Protein AF-A0AAD3HPC4-F1 (afdb_monomer_lite)

Radius of gyration: 32.4 Å; chains: 1; bounding box: 98×71×91 Å

Foldseek 3Di:
DDDDDDDDDDDDDDPPDPPVVVVVVVVVVVVVVVVPPDDDPDDPPPVVVVVVVVVVVVVVVVPPPDDPVNVVVVCCVVVPDPVLVVLVVVVVVLPPPPPPPPPDDDDDDDDDDDPDDDDDDDDDDDDDDDDDDDDPPPPPPPVPPPPPLPDALQRLLVVLQVCLVVLCCVVPVSCVSVNLSCSLVSCQVRVLVDALQSLLSNLLSLLSNALVSQHRPSSLVSSLVSNLVRLLVDALVSLVSNVVSCVRNVRDDDPVSVVSSVVSNVVNVPPPPPPPDPPPPPDPPPDDDD

Secondary structure (DSSP, 8-state):
----------------SSHHHHHHHHHHHHHHHHTSSS-----TTSHHHHHHHHHHHHHHHHHS---HHHHHHT-GGGT--THHHHHHHHHHHHHTTSS-----------------------------------------------------HHHHHHHHHHHHHTTHHHH-TTTHHHHHHHHHHHHHHHGGG--HHHHHHHHHHHHHT-GGGPPPHHHHHHHHHHHHHHGGG--HHHHHHHHHHHTTTT----HHHHHHHHHHHHHHHHS--TTS----------PPP-

Structure (mmCIF, N/CA/C/O backbone):
data_AF-A0AAD3HPC4-F1
#
_entry.id   AF-A0AAD3HPC4-F1
#
loop_
_atom_site.group_PDB
_atom_site.id
_atom_site.type_symbol
_atom_site.label_atom_id
_atom_site.label_alt_id
_atom_site.label_comp_id
_atom_site.label_asym_id
_atom_site.label_entity_id
_atom_site.label_seq_id
_atom_site.pdbx_PDB_ins_code
_atom_site.Cartn_x
_atom_site.Cartn_y
_atom_site.Cartn_z
_atom_site.occupancy
_atom_site.B_iso_or_equiv
_atom_site.auth_seq_id
_atom_site.auth_comp_id
_atom_site.auth_asym_id
_atom_site.auth_atom_id
_atom_site.pdbx_PDB_model_num
ATOM 1 N N . GLN A 1 1 ? -8.257 49.870 5.303 1.00 60.69 1 GLN A N 1
ATOM 2 C CA . GLN A 1 1 ? -6.956 50.542 5.111 1.00 60.69 1 GLN A CA 1
ATOM 3 C C . GLN A 1 1 ? -5.915 49.857 5.993 1.00 60.69 1 GLN A C 1
ATOM 5 O O . GLN A 1 1 ? -5.701 50.257 7.128 1.00 60.69 1 GLN A O 1
ATOM 10 N N . ARG A 1 2 ? -5.368 48.738 5.513 1.00 45.25 2 ARG A N 1
ATOM 11 C CA . ARG A 1 2 ? -4.142 48.100 6.011 1.00 45.25 2 ARG A CA 1
ATOM 12 C C . ARG A 1 2 ? -3.682 47.144 4.917 1.00 45.25 2 ARG A C 1
ATOM 14 O O . ARG A 1 2 ? -4.209 46.045 4.775 1.00 45.25 2 ARG A O 1
ATOM 21 N N . ASP A 1 3 ? -2.768 47.665 4.111 1.00 56.25 3 ASP A N 1
ATOM 22 C CA . ASP A 1 3 ? -1.980 46.959 3.115 1.00 56.25 3 ASP A CA 1
ATOM 23 C C . ASP A 1 3 ? -1.273 45.750 3.725 1.00 56.25 3 ASP A C 1
ATOM 25 O O . ASP A 1 3 ? -0.537 45.870 4.709 1.00 56.25 3 ASP A O 1
ATOM 29 N N . ARG A 1 4 ? -1.426 44.587 3.092 1.00 51.69 4 ARG A N 1
ATOM 30 C CA . ARG A 1 4 ? -0.411 43.536 3.153 1.00 51.69 4 ARG A CA 1
ATOM 31 C C . ARG A 1 4 ? -0.073 43.091 1.743 1.00 51.69 4 ARG A C 1
ATOM 33 O O . ARG A 1 4 ? -0.787 42.329 1.101 1.00 51.69 4 ARG A O 1
ATOM 40 N N . ALA A 1 5 ? 1.052 43.639 1.309 1.00 56.50 5 ALA A N 1
ATOM 41 C CA . ALA A 1 5 ? 1.782 43.323 0.109 1.00 56.50 5 ALA A CA 1
ATOM 42 C C . ALA A 1 5 ? 2.120 41.826 0.013 1.00 56.50 5 ALA A C 1
ATOM 44 O O . ALA A 1 5 ? 2.731 41.238 0.904 1.00 56.50 5 ALA A O 1
ATOM 45 N N . ASN A 1 6 ? 1.718 41.241 -1.109 1.00 53.06 6 ASN A N 1
ATOM 46 C CA . ASN A 1 6 ? 2.625 40.760 -2.149 1.00 53.06 6 ASN A CA 1
ATOM 47 C C . ASN A 1 6 ? 4.011 40.264 -1.670 1.00 53.06 6 ASN A C 1
ATOM 49 O O . ASN A 1 6 ? 4.941 41.049 -1.479 1.00 53.06 6 ASN A O 1
ATOM 53 N N . ARG A 1 7 ? 4.169 38.940 -1.569 1.00 47.06 7 ARG A N 1
ATOM 54 C CA . ARG A 1 7 ? 5.460 38.254 -1.729 1.00 47.06 7 ARG A CA 1
ATOM 55 C C . ARG A 1 7 ? 5.270 37.071 -2.668 1.00 47.06 7 ARG A C 1
ATOM 57 O O . ARG A 1 7 ? 4.943 35.970 -2.239 1.00 47.06 7 ARG A O 1
ATOM 64 N N . GLY A 1 8 ? 5.479 37.333 -3.954 1.00 43.62 8 GLY A N 1
ATOM 65 C CA . GLY A 1 8 ? 5.814 36.301 -4.923 1.00 43.62 8 GLY A CA 1
ATOM 66 C C . GLY A 1 8 ? 7.212 35.758 -4.628 1.00 43.62 8 GLY A C 1
ATOM 67 O O . GLY A 1 8 ? 8.171 36.522 -4.529 1.00 43.62 8 GLY A O 1
ATOM 68 N N . ALA A 1 9 ? 7.317 34.442 -4.476 1.00 41.00 9 ALA A N 1
ATOM 69 C CA . ALA A 1 9 ? 8.578 33.718 -4.494 1.00 41.00 9 ALA A CA 1
ATOM 70 C C . ALA A 1 9 ? 8.580 32.841 -5.750 1.00 41.00 9 ALA A C 1
ATOM 72 O O . ALA A 1 9 ? 7.834 31.869 -5.843 1.00 41.00 9 ALA A O 1
ATOM 73 N N . ALA A 1 10 ? 9.384 33.234 -6.735 1.00 42.25 10 ALA A N 1
ATOM 74 C CA . ALA A 1 10 ? 9.663 32.437 -7.920 1.00 42.25 10 ALA A CA 1
ATOM 75 C C . ALA A 1 10 ? 10.673 31.326 -7.571 1.00 42.25 10 ALA A C 1
ATOM 77 O O . ALA A 1 10 ? 11.711 31.632 -6.976 1.00 42.25 10 ALA A O 1
ATOM 78 N N . PRO A 1 11 ? 10.438 30.057 -7.946 1.00 50.34 11 PRO A N 1
ATOM 79 C CA . PRO A 1 11 ? 11.480 29.043 -7.916 1.00 50.34 11 PRO A CA 1
ATOM 80 C C . PRO A 1 11 ? 12.420 29.244 -9.112 1.00 50.34 11 PRO A C 1
ATOM 82 O O . PRO A 1 11 ? 12.037 29.103 -10.273 1.00 50.34 11 PRO A O 1
ATOM 85 N N . GLY A 1 12 ? 13.660 29.619 -8.801 1.00 41.56 12 GLY A N 1
ATOM 86 C CA . GLY A 1 12 ? 14.740 29.793 -9.761 1.00 41.56 12 GLY A CA 1
ATOM 87 C C . GLY A 1 12 ? 15.118 28.489 -10.461 1.00 41.56 12 GLY A C 1
ATOM 88 O O . GLY A 1 12 ? 15.313 27.448 -9.834 1.00 41.56 12 GLY A O 1
ATOM 89 N N . LEU A 1 13 ? 15.261 28.600 -11.779 1.00 48.66 13 LEU A N 1
ATOM 90 C CA . LEU A 1 13 ? 15.853 27.622 -12.678 1.00 48.66 13 LEU A CA 1
ATOM 91 C C . LEU A 1 13 ? 17.253 27.196 -12.205 1.00 48.66 13 LEU A C 1
ATOM 93 O O . LEU A 1 13 ? 18.184 27.998 -12.171 1.00 48.66 13 LEU A O 1
ATOM 97 N N . ARG A 1 14 ? 17.426 25.901 -11.928 1.00 45.84 14 ARG A N 1
ATOM 98 C CA . ARG A 1 14 ? 18.725 25.210 -11.976 1.00 45.84 14 ARG A CA 1
ATOM 99 C C . ARG A 1 14 ? 18.584 23.921 -12.784 1.00 45.84 14 ARG A C 1
ATOM 101 O O . ARG A 1 14 ? 18.700 22.821 -12.264 1.00 45.84 14 ARG A O 1
ATOM 108 N N . ALA A 1 15 ? 18.323 24.083 -14.076 1.00 46.50 15 ALA A N 1
ATOM 109 C CA . ALA A 1 15 ? 18.436 23.040 -15.089 1.00 46.50 15 ALA A CA 1
ATOM 110 C C . ALA A 1 15 ? 19.338 23.592 -16.199 1.00 46.50 15 ALA A C 1
ATOM 112 O O . ALA A 1 15 ? 18.862 24.213 -17.141 1.00 46.50 15 ALA A O 1
ATOM 113 N N . GLY A 1 16 ? 20.658 23.489 -16.026 1.00 42.59 16 GLY A N 1
ATOM 114 C CA . GLY A 1 16 ? 21.588 24.101 -16.984 1.00 42.59 16 GLY A CA 1
ATOM 115 C C . GLY A 1 16 ? 23.069 23.762 -16.834 1.00 42.59 16 GLY A C 1
ATOM 116 O O . GLY A 1 16 ? 23.880 24.408 -17.478 1.00 42.59 16 GLY A O 1
ATOM 117 N N . ALA A 1 17 ? 23.445 22.777 -16.010 1.00 39.59 17 ALA A N 1
ATOM 118 C CA . ALA A 1 17 ? 24.852 22.377 -15.861 1.00 39.59 17 ALA A CA 1
ATOM 119 C C . ALA A 1 17 ? 25.139 20.922 -16.279 1.00 39.59 17 ALA A C 1
ATOM 121 O O . ALA A 1 17 ? 26.282 20.591 -16.562 1.00 39.59 17 ALA A O 1
ATOM 122 N N . ALA A 1 18 ? 24.121 20.059 -16.383 1.00 40.59 18 ALA A N 1
ATOM 123 C CA . ALA A 1 18 ? 24.319 18.648 -16.740 1.00 40.59 18 ALA A CA 1
ATOM 124 C C . ALA A 1 18 ? 24.325 18.378 -18.260 1.00 40.59 18 ALA A C 1
ATOM 126 O O . ALA A 1 18 ? 24.899 17.390 -18.701 1.00 40.59 18 ALA A O 1
ATOM 127 N N . ALA A 1 19 ? 23.735 19.260 -19.077 1.00 41.41 19 ALA A N 1
ATOM 128 C CA . ALA A 1 19 ? 23.617 19.048 -20.525 1.00 41.41 19 ALA A CA 1
ATOM 129 C C . ALA A 1 19 ? 24.890 19.413 -21.317 1.00 41.41 19 ALA A C 1
ATOM 131 O O . ALA A 1 19 ? 25.101 18.896 -22.409 1.00 41.41 19 ALA A O 1
ATOM 132 N N . VAL A 1 20 ? 25.766 20.263 -20.769 1.00 44.22 20 VAL A N 1
ATOM 133 C CA . VAL A 1 20 ? 26.992 20.708 -21.464 1.00 44.22 20 VAL A CA 1
ATOM 134 C C . VAL A 1 20 ? 28.138 19.695 -21.297 1.00 44.22 20 VAL A C 1
ATOM 136 O O . VAL A 1 20 ? 28.994 19.588 -22.168 1.00 44.22 20 VAL A O 1
ATOM 139 N N . ALA A 1 21 ? 28.120 18.873 -20.240 1.00 44.03 21 ALA A N 1
ATOM 140 C CA . ALA A 1 21 ? 29.138 17.842 -20.014 1.00 44.03 21 ALA A CA 1
ATOM 141 C C . ALA A 1 21 ? 28.997 16.622 -20.949 1.00 44.03 21 ALA A C 1
ATOM 143 O O . ALA A 1 21 ? 29.995 15.993 -21.286 1.00 44.03 21 ALA A O 1
ATOM 144 N N . LEU A 1 22 ? 27.783 16.309 -21.418 1.00 43.88 22 LEU A N 1
ATOM 145 C CA . LEU A 1 22 ? 27.529 15.163 -22.305 1.00 43.88 22 LEU A CA 1
ATOM 146 C C . LEU A 1 22 ? 27.854 15.447 -23.783 1.00 43.88 22 LEU A C 1
ATOM 148 O O . LEU A 1 22 ? 28.219 14.528 -24.510 1.00 43.88 22 LEU A O 1
ATOM 152 N N . ALA A 1 23 ? 27.805 16.709 -24.221 1.00 46.06 23 ALA A N 1
ATOM 153 C CA . ALA A 1 23 ? 28.163 17.083 -25.593 1.00 46.06 23 ALA A CA 1
ATOM 154 C C . ALA A 1 23 ? 29.689 17.107 -25.834 1.00 46.06 23 ALA A C 1
ATOM 156 O O . ALA A 1 23 ? 30.140 16.822 -26.941 1.00 46.06 23 ALA A O 1
ATOM 157 N N . ALA A 1 24 ? 30.496 17.382 -24.802 1.00 46.53 24 ALA A N 1
ATOM 158 C CA . ALA A 1 24 ? 31.957 17.417 -24.920 1.00 46.53 24 ALA A CA 1
ATOM 159 C C . ALA A 1 24 ? 32.590 16.016 -25.051 1.00 46.53 24 ALA A C 1
ATOM 161 O O . ALA A 1 24 ? 33.613 15.863 -25.715 1.00 46.53 24 ALA A O 1
ATOM 162 N N . VAL A 1 25 ? 31.964 14.981 -24.478 1.00 50.44 25 VAL A N 1
ATOM 163 C CA . VAL A 1 25 ? 32.461 13.593 -24.558 1.00 50.44 25 VAL A CA 1
ATOM 164 C C . VAL A 1 25 ? 32.184 12.970 -25.934 1.00 50.44 25 VAL A C 1
ATOM 166 O O . VAL A 1 25 ? 32.990 12.185 -26.422 1.00 50.44 25 VAL A O 1
ATOM 169 N N . ALA A 1 26 ? 31.102 13.371 -26.609 1.00 46.28 26 ALA A N 1
ATOM 170 C CA . ALA A 1 26 ? 30.775 12.869 -27.945 1.00 46.28 26 ALA A CA 1
ATOM 171 C C . ALA A 1 26 ? 31.692 13.433 -29.051 1.00 46.28 26 ALA A C 1
ATOM 173 O O . ALA A 1 26 ? 31.951 12.740 -30.029 1.00 46.28 26 ALA A O 1
ATOM 174 N N . SER A 1 27 ? 32.226 14.652 -28.892 1.00 47.66 27 SER A N 1
ATOM 175 C CA . SER A 1 27 ? 33.123 15.254 -29.894 1.00 47.66 27 SER A CA 1
ATOM 176 C C . SER A 1 27 ? 34.544 14.683 -29.837 1.00 47.66 27 SER A C 1
ATOM 178 O O . SER A 1 27 ? 35.168 14.510 -30.876 1.00 47.66 27 SER A O 1
ATOM 180 N N . ALA A 1 28 ? 35.042 14.324 -28.647 1.00 48.06 28 ALA A N 1
ATOM 181 C CA . ALA A 1 28 ? 36.383 13.752 -28.489 1.00 48.06 28 ALA A CA 1
ATOM 182 C C . ALA A 1 28 ? 36.493 12.300 -29.002 1.00 48.06 28 ALA A C 1
ATOM 184 O O . ALA A 1 28 ? 37.583 11.845 -29.341 1.00 48.06 28 ALA A O 1
ATOM 185 N N . ALA A 1 29 ? 35.372 11.576 -29.087 1.00 47.81 29 ALA A N 1
ATOM 186 C CA . ALA A 1 29 ? 35.344 10.203 -29.590 1.00 47.81 29 ALA A CA 1
ATOM 187 C C . ALA A 1 29 ? 35.386 10.115 -31.127 1.00 47.81 29 ALA A C 1
ATOM 189 O O . ALA A 1 29 ? 35.798 9.090 -31.662 1.00 47.81 29 ALA A O 1
ATOM 190 N N . VAL A 1 30 ? 34.989 11.174 -31.844 1.00 50.66 30 VAL A N 1
ATOM 191 C CA . VAL A 1 30 ? 34.969 11.177 -33.318 1.00 50.66 30 VAL A CA 1
ATOM 192 C C . VAL A 1 30 ? 36.352 11.495 -33.896 1.00 50.66 30 VAL A C 1
ATOM 194 O O . VAL A 1 30 ? 36.768 10.830 -34.841 1.00 50.66 30 VAL A O 1
ATOM 197 N N . ASP A 1 31 ? 37.116 12.398 -33.274 1.00 48.59 31 ASP A N 1
ATOM 198 C CA . ASP A 1 31 ? 38.472 12.739 -33.740 1.00 48.59 31 ASP A CA 1
ATOM 199 C C . ASP A 1 31 ? 39.483 11.595 -33.536 1.00 48.59 31 ASP A C 1
ATOM 201 O O . ASP A 1 31 ? 40.429 11.450 -34.311 1.00 48.59 31 ASP A O 1
ATOM 205 N N . ALA A 1 32 ? 39.258 10.727 -32.542 1.00 49.78 32 ALA A N 1
ATOM 206 C CA . ALA A 1 32 ? 40.099 9.554 -32.300 1.00 49.78 32 ALA A CA 1
ATOM 207 C C . ALA A 1 32 ? 39.898 8.436 -33.343 1.00 49.78 32 ALA A C 1
ATOM 209 O O . ALA A 1 32 ? 40.812 7.649 -33.579 1.00 49.78 32 ALA A O 1
ATOM 210 N N . VAL A 1 33 ? 38.731 8.370 -33.995 1.00 47.97 33 VAL A N 1
ATOM 211 C CA . VAL A 1 33 ? 38.412 7.318 -34.981 1.00 47.97 33 VAL A CA 1
ATOM 212 C C . VAL A 1 33 ? 38.921 7.675 -36.381 1.00 47.97 33 VAL A C 1
ATOM 214 O O . VAL A 1 33 ? 39.259 6.787 -37.159 1.00 47.97 33 VAL A O 1
ATOM 217 N N . THR A 1 34 ? 39.070 8.960 -36.704 1.00 53.59 34 THR A N 1
ATOM 218 C CA . THR A 1 34 ? 39.608 9.398 -38.005 1.00 53.59 34 THR A CA 1
ATOM 219 C C . THR A 1 34 ? 41.136 9.384 -38.104 1.00 53.59 34 THR A C 1
ATOM 221 O O . THR A 1 34 ? 41.659 9.463 -39.210 1.00 53.59 34 THR A O 1
ATOM 224 N N . ALA A 1 35 ? 41.862 9.236 -36.991 1.00 48.12 35 ALA A N 1
ATOM 225 C CA . ALA A 1 35 ? 43.329 9.185 -36.987 1.00 48.12 35 ALA A CA 1
ATOM 226 C C . ALA A 1 35 ? 43.919 7.775 -37.213 1.00 48.12 35 ALA A C 1
ATOM 228 O O . ALA A 1 35 ? 45.131 7.643 -37.334 1.00 48.12 35 ALA A O 1
ATOM 229 N N . ALA A 1 36 ? 43.091 6.725 -37.278 1.00 45.91 36 ALA A N 1
ATOM 230 C CA . ALA A 1 36 ? 43.548 5.329 -37.297 1.00 45.91 36 ALA A CA 1
ATOM 231 C C . ALA A 1 36 ? 43.488 4.637 -38.679 1.00 45.91 36 ALA A C 1
ATOM 233 O O . ALA A 1 36 ? 43.627 3.421 -38.753 1.00 45.91 36 ALA A O 1
ATOM 234 N N . VAL A 1 37 ? 43.256 5.375 -39.774 1.00 50.81 37 VAL A N 1
ATOM 235 C CA . VAL A 1 37 ? 43.034 4.790 -41.121 1.00 50.81 37 VAL A CA 1
ATOM 236 C C . VAL A 1 37 ? 44.254 4.889 -42.048 1.00 50.81 37 VAL A C 1
ATOM 238 O O . VAL A 1 37 ? 44.198 4.421 -43.180 1.00 50.81 37 VAL A O 1
ATOM 241 N N . ASP A 1 38 ? 45.381 5.428 -41.589 1.00 51.22 38 ASP A N 1
ATOM 242 C CA . ASP A 1 38 ? 46.553 5.609 -42.449 1.00 51.22 38 ASP A CA 1
ATOM 243 C C . ASP A 1 38 ? 47.814 5.088 -41.763 1.00 51.22 38 ASP A C 1
ATOM 245 O O . ASP A 1 38 ? 48.538 5.852 -41.145 1.00 51.22 38 ASP A O 1
ATOM 249 N N . GLU A 1 39 ? 48.020 3.768 -41.797 1.00 56.22 39 GLU A N 1
ATOM 250 C CA . GLU A 1 39 ? 49.345 3.133 -41.866 1.00 56.22 39 GLU A CA 1
ATOM 251 C C . GLU A 1 39 ? 49.222 1.600 -41.890 1.00 56.22 39 GLU A C 1
ATOM 253 O O . GLU A 1 39 ? 48.513 1.004 -41.081 1.00 56.22 39 GLU A O 1
ATOM 258 N N . GLY A 1 40 ? 49.967 0.945 -42.789 1.00 48.75 40 GLY A N 1
ATOM 259 C CA . GLY A 1 40 ? 50.356 -0.455 -42.580 1.00 48.75 40 GLY A CA 1
ATOM 260 C C . GLY A 1 40 ? 50.198 -1.395 -43.769 1.00 48.75 40 GLY A C 1
ATOM 261 O O . GLY A 1 40 ? 49.419 -2.341 -43.722 1.00 48.75 40 GLY A O 1
ATOM 262 N N . CYS A 1 41 ? 51.010 -1.200 -44.809 1.00 54.06 41 CYS A N 1
ATOM 263 C CA . CYS A 1 41 ? 51.392 -2.285 -45.711 1.00 54.06 41 CYS A CA 1
ATOM 264 C C . CYS A 1 41 ? 52.406 -3.172 -44.956 1.00 54.06 41 CYS A C 1
ATOM 266 O O . CYS A 1 41 ? 53.604 -2.896 -44.994 1.00 54.06 41 CYS A O 1
ATOM 268 N N . SER A 1 42 ? 51.920 -4.163 -44.197 1.00 54.53 42 SER A N 1
ATOM 269 C CA . SER A 1 42 ? 52.750 -5.072 -43.391 1.00 54.53 42 SER A CA 1
ATOM 270 C C . SER A 1 42 ? 52.763 -6.489 -43.958 1.00 54.53 42 SER A C 1
ATOM 272 O O . SER A 1 42 ? 51.741 -7.051 -44.339 1.00 54.53 42 SER A O 1
ATOM 274 N N . SER A 1 43 ? 53.974 -7.030 -43.981 1.00 55.97 43 SER A N 1
ATOM 275 C CA . SER A 1 43 ? 54.408 -8.370 -44.364 1.00 55.97 43 SER A CA 1
ATOM 276 C C . SER A 1 43 ? 53.645 -9.515 -43.682 1.00 55.97 43 SER A C 1
ATOM 278 O O . SER A 1 43 ? 53.407 -9.484 -42.478 1.00 55.97 43 SER A O 1
ATOM 280 N N . GLU A 1 44 ? 53.347 -10.564 -44.456 1.00 54.12 44 GLU A N 1
ATOM 281 C CA . GLU A 1 44 ? 52.514 -11.731 -44.100 1.00 54.12 44 GLU A CA 1
ATOM 282 C C . GLU A 1 44 ? 53.044 -12.628 -42.957 1.00 54.12 44 GLU A C 1
ATOM 284 O O . GLU A 1 44 ? 52.320 -13.517 -42.513 1.00 54.12 44 GLU A O 1
ATOM 289 N N . GLU A 1 45 ? 54.253 -12.412 -42.425 1.00 54.34 45 GLU A N 1
ATOM 290 C CA . GLU A 1 45 ? 54.795 -13.239 -41.327 1.00 54.34 45 GLU A CA 1
ATOM 291 C C . GLU A 1 45 ? 54.444 -12.734 -39.909 1.00 54.34 45 GLU A C 1
ATOM 293 O O . GLU A 1 45 ? 54.635 -13.470 -38.943 1.00 54.34 45 GLU A O 1
ATOM 298 N N . ASP A 1 46 ? 53.847 -11.542 -39.771 1.00 55.28 46 ASP A N 1
ATOM 299 C CA . ASP A 1 46 ? 53.454 -10.941 -38.474 1.00 55.28 46 ASP A CA 1
ATOM 300 C C . ASP A 1 46 ? 51.987 -11.210 -38.066 1.00 55.28 46 ASP A C 1
ATOM 302 O O . ASP A 1 46 ? 51.519 -10.763 -37.018 1.00 55.28 46 ASP A O 1
ATOM 306 N N . VAL A 1 47 ? 51.222 -11.939 -38.887 1.00 57.06 47 VAL A N 1
ATOM 307 C CA . VAL A 1 47 ? 49.774 -12.143 -38.671 1.00 57.06 47 VAL A CA 1
ATOM 308 C C . VAL A 1 47 ? 49.494 -13.119 -37.523 1.00 57.06 47 VAL A C 1
ATOM 310 O O . VAL A 1 47 ? 48.520 -12.957 -36.794 1.00 57.06 47 VAL A O 1
ATOM 313 N N . LYS A 1 48 ? 50.380 -14.094 -37.292 1.00 58.78 48 LYS A N 1
ATOM 314 C CA . LYS A 1 48 ? 50.126 -15.168 -36.322 1.00 58.78 48 LYS A CA 1
ATOM 315 C C . LYS A 1 48 ? 50.251 -14.727 -34.856 1.00 58.78 48 LYS A C 1
ATOM 317 O O . LYS A 1 48 ? 49.600 -15.310 -34.000 1.00 58.78 48 LYS A O 1
ATOM 322 N N . GLY A 1 49 ? 51.049 -13.696 -34.566 1.00 61.84 49 GLY A N 1
ATOM 323 C CA . GLY A 1 49 ? 51.173 -13.151 -33.207 1.00 61.84 49 GLY A CA 1
ATOM 324 C C . GLY A 1 49 ? 49.985 -12.278 -32.791 1.00 61.84 49 GLY A C 1
ATOM 325 O O . GLY A 1 49 ? 49.623 -12.249 -31.620 1.00 61.84 49 GLY A O 1
ATOM 326 N N . LYS A 1 50 ? 49.337 -11.605 -33.753 1.00 64.25 50 LYS A N 1
ATOM 327 C CA . LYS A 1 50 ? 48.187 -10.735 -33.471 1.00 64.25 50 LYS A CA 1
ATOM 328 C C . LYS A 1 50 ? 46.915 -11.511 -33.143 1.00 64.25 50 LYS A C 1
ATOM 330 O O . LYS A 1 50 ? 46.141 -11.051 -32.313 1.00 64.25 50 LYS A O 1
ATOM 335 N N . GLU A 1 51 ? 46.717 -12.688 -33.738 1.00 73.38 51 GLU A N 1
ATOM 336 C CA . GLU A 1 51 ? 45.554 -13.530 -33.421 1.00 73.38 51 GLU A CA 1
ATOM 337 C C . GLU A 1 51 ? 45.600 -14.043 -31.970 1.00 73.38 51 GLU A C 1
ATOM 339 O O . GLU A 1 51 ? 44.576 -14.032 -31.292 1.00 73.38 51 GLU A O 1
ATOM 344 N N . GLU A 1 52 ? 46.782 -14.401 -31.448 1.00 76.75 52 GLU A N 1
ATOM 345 C CA . GLU A 1 52 ? 46.925 -14.850 -30.053 1.00 76.75 52 GLU A CA 1
ATOM 346 C C . GLU A 1 52 ? 46.713 -13.701 -29.044 1.00 76.75 52 GLU A C 1
ATOM 348 O O . GLU A 1 52 ? 46.025 -13.891 -28.039 1.00 76.75 52 GLU A O 1
ATOM 353 N N . GLU A 1 53 ? 47.204 -12.485 -29.325 1.00 78.75 53 GLU A N 1
ATOM 354 C CA . GLU A 1 53 ? 46.946 -11.312 -28.468 1.00 78.75 53 GLU A CA 1
ATOM 355 C C . GLU A 1 53 ? 45.477 -10.846 -28.512 1.00 78.75 53 GLU A C 1
ATOM 357 O O . GLU A 1 53 ? 44.943 -10.387 -27.498 1.00 78.75 53 GLU A O 1
ATOM 362 N N . GLU A 1 54 ? 44.794 -10.968 -29.655 1.00 80.38 54 GLU A N 1
ATOM 363 C CA . GLU A 1 54 ? 43.364 -10.647 -29.764 1.00 80.38 54 GLU A CA 1
ATOM 364 C C . GLU A 1 54 ? 42.482 -11.675 -29.042 1.00 80.38 54 GLU A C 1
ATOM 366 O O . GLU A 1 54 ? 41.480 -11.296 -28.425 1.00 80.38 54 GLU A O 1
ATOM 371 N N . GLU A 1 55 ? 42.856 -12.959 -29.059 1.00 80.38 55 GLU A N 1
ATOM 372 C CA . GLU A 1 55 ? 42.168 -13.994 -28.286 1.00 80.38 55 GLU A CA 1
ATOM 373 C C . GLU A 1 55 ? 42.354 -13.791 -26.778 1.00 80.38 55 GLU A C 1
ATOM 375 O O . GLU A 1 55 ? 41.372 -13.870 -26.032 1.00 80.38 55 GLU A O 1
ATOM 380 N N . GLU A 1 56 ? 43.561 -13.441 -26.322 1.00 80.62 56 GLU A N 1
ATOM 381 C CA . GLU A 1 56 ? 43.828 -13.185 -24.903 1.00 80.62 56 GLU A CA 1
ATOM 382 C C . GLU A 1 56 ? 43.085 -11.927 -24.412 1.00 80.62 56 GLU A C 1
ATOM 384 O O . GLU A 1 56 ? 42.434 -11.954 -23.362 1.00 80.62 56 GLU A O 1
ATOM 389 N N . GLN A 1 57 ? 43.033 -10.863 -25.225 1.00 77.19 57 GLN A N 1
ATOM 390 C CA . GLN A 1 57 ? 42.241 -9.664 -24.922 1.00 77.19 57 GLN A CA 1
ATOM 391 C C . GLN A 1 57 ? 40.727 -9.922 -24.950 1.00 77.19 57 GLN A C 1
ATOM 393 O O . GLN A 1 57 ? 39.998 -9.402 -24.098 1.00 77.19 57 GLN A O 1
ATOM 398 N N . GLN A 1 58 ? 40.216 -10.747 -25.872 1.00 77.69 58 GLN A N 1
ATOM 399 C CA . GLN A 1 58 ? 38.804 -11.151 -25.858 1.00 77.69 58 GLN A CA 1
ATOM 400 C C . GLN A 1 58 ? 38.474 -12.032 -24.651 1.00 77.69 58 GLN A C 1
ATOM 402 O O . GLN A 1 58 ? 37.374 -11.938 -24.093 1.00 77.69 58 GLN A O 1
ATOM 407 N N . GLN A 1 59 ? 39.405 -12.875 -24.212 1.00 77.00 59 GLN A N 1
ATOM 408 C CA . GLN A 1 59 ? 39.224 -13.735 -23.048 1.00 77.00 59 GLN A CA 1
ATOM 409 C C . GLN A 1 59 ? 39.297 -12.940 -21.733 1.00 77.00 59 GLN A C 1
ATOM 411 O O . GLN A 1 59 ? 38.538 -13.220 -20.796 1.00 77.00 59 GLN A O 1
ATOM 416 N N . GLU A 1 60 ? 40.107 -11.881 -21.682 1.00 75.62 60 GLU A N 1
ATOM 417 C CA . GLU A 1 60 ? 40.148 -10.938 -20.562 1.00 75.62 60 GLU A CA 1
ATOM 418 C C . GLU A 1 60 ? 38.908 -10.022 -20.528 1.00 75.62 60 GLU A C 1
ATOM 420 O O . GLU A 1 60 ? 38.324 -9.780 -19.467 1.00 75.62 60 GLU A O 1
ATOM 425 N N . GLN A 1 61 ? 38.391 -9.605 -21.690 1.00 68.75 61 GLN A N 1
ATOM 426 C CA . GLN A 1 61 ? 37.100 -8.907 -21.765 1.00 68.75 61 GLN A CA 1
ATOM 427 C C . GLN A 1 61 ? 35.924 -9.803 -21.349 1.00 68.75 61 GLN A C 1
ATOM 429 O O . GLN A 1 61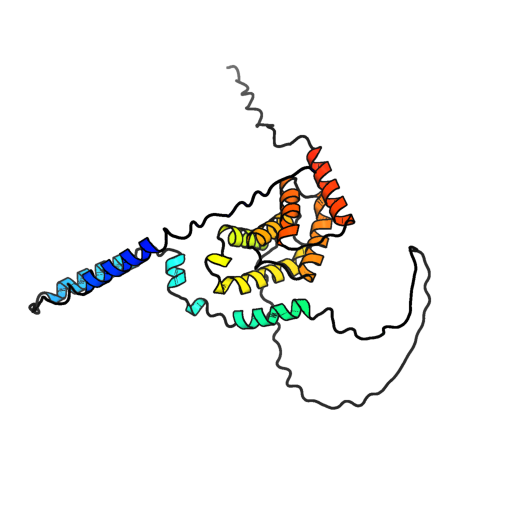 ? 34.974 -9.317 -20.734 1.00 68.75 61 GLN A O 1
ATOM 434 N N . ARG A 1 62 ? 35.994 -11.116 -21.608 1.00 65.69 62 ARG A N 1
ATOM 435 C CA . ARG A 1 62 ? 34.985 -12.096 -21.163 1.00 65.69 62 ARG A CA 1
ATOM 436 C C . ARG A 1 62 ? 35.031 -12.402 -19.668 1.00 65.69 62 ARG A C 1
ATOM 438 O O . ARG A 1 62 ? 34.037 -12.891 -19.134 1.00 65.69 62 ARG A O 1
ATOM 445 N N . SER A 1 63 ? 36.151 -12.144 -18.997 1.00 69.19 63 SER A N 1
ATOM 446 C CA . SER A 1 63 ? 36.312 -12.427 -17.567 1.00 69.19 63 SER A CA 1
ATOM 447 C C . SER A 1 63 ? 36.001 -11.231 -16.663 1.00 69.19 63 SER A C 1
ATOM 449 O O . SER A 1 63 ? 35.903 -11.401 -15.445 1.00 69.19 63 SER A O 1
ATOM 451 N N . ARG A 1 64 ? 35.725 -10.045 -17.227 1.00 80.25 64 ARG A N 1
ATOM 452 C CA . ARG A 1 64 ? 35.135 -8.949 -16.450 1.00 80.25 64 ARG A CA 1
ATOM 453 C C . ARG A 1 64 ? 33.707 -9.324 -16.034 1.00 80.25 64 ARG A C 1
ATOM 455 O O . ARG A 1 64 ? 32.867 -9.557 -16.903 1.00 80.25 64 ARG A O 1
ATOM 462 N N . PRO A 1 65 ? 33.396 -9.381 -14.725 1.00 76.62 65 PRO A N 1
ATOM 463 C CA . PRO A 1 65 ? 32.036 -9.628 -14.277 1.00 76.62 65 PRO A CA 1
ATOM 464 C C . PRO A 1 65 ? 31.151 -8.479 -14.762 1.00 76.62 65 PRO A C 1
ATOM 466 O O . PRO A 1 65 ? 31.287 -7.347 -14.298 1.00 76.62 65 PRO A O 1
ATOM 469 N N . LEU A 1 66 ? 30.266 -8.776 -15.715 1.00 76.00 66 LEU A N 1
ATOM 470 C CA . LEU A 1 66 ? 29.276 -7.821 -16.200 1.00 76.00 66 LEU A CA 1
ATOM 471 C C . LEU A 1 66 ? 28.419 -7.364 -15.023 1.00 76.00 66 LEU A C 1
ATOM 473 O O . LEU A 1 66 ? 27.913 -8.183 -14.247 1.00 76.00 66 LEU A O 1
ATOM 477 N N . SER A 1 67 ? 28.238 -6.052 -14.895 1.00 77.56 67 SER A N 1
ATOM 478 C CA . SER A 1 67 ? 27.266 -5.534 -13.943 1.00 77.56 67 SER A CA 1
ATOM 479 C C . SER A 1 67 ? 25.864 -6.004 -14.338 1.00 77.56 67 SER A C 1
ATOM 481 O O . SER A 1 67 ? 25.567 -6.226 -15.515 1.00 77.56 67 SER A O 1
ATOM 483 N N . PHE A 1 68 ? 24.971 -6.133 -13.353 1.00 62.69 68 PHE A N 1
ATOM 484 C CA . PHE A 1 68 ? 23.575 -6.499 -13.610 1.00 62.69 68 PHE A CA 1
ATOM 485 C C . PHE A 1 68 ? 22.942 -5.619 -14.698 1.00 62.69 68 PHE A C 1
ATOM 487 O O . PHE A 1 68 ? 22.211 -6.138 -15.530 1.00 62.69 68 PHE A O 1
ATOM 494 N N . TRP A 1 69 ? 23.272 -4.323 -14.735 1.00 66.31 69 TRP A N 1
ATOM 495 C CA . TRP A 1 69 ? 22.755 -3.365 -15.715 1.00 66.31 69 TRP A CA 1
ATOM 496 C C . TRP A 1 69 ? 23.315 -3.557 -17.129 1.00 66.31 69 TRP A C 1
ATOM 498 O O . TRP A 1 69 ? 22.556 -3.442 -18.086 1.00 66.31 69 TRP A O 1
ATOM 508 N N . GLU A 1 70 ? 24.598 -3.892 -17.280 1.00 73.94 70 GLU A N 1
ATOM 509 C CA . GLU A 1 70 ? 25.186 -4.217 -18.592 1.00 73.94 70 GLU A CA 1
ATOM 510 C C . GLU A 1 70 ? 24.634 -5.534 -19.136 1.00 73.94 70 GLU A C 1
ATOM 512 O O . GLU A 1 70 ? 24.302 -5.636 -20.317 1.00 73.94 70 GLU A O 1
ATOM 517 N N . TRP A 1 71 ? 24.463 -6.527 -18.257 1.00 81.44 71 TRP A N 1
ATOM 518 C CA . TRP A 1 71 ? 23.798 -7.776 -18.612 1.00 81.44 71 TRP A CA 1
ATOM 519 C C . TRP A 1 71 ? 22.333 -7.543 -19.010 1.00 81.44 71 TRP A C 1
ATOM 521 O O . TRP A 1 71 ? 21.868 -8.124 -19.991 1.00 81.44 71 TRP A O 1
ATOM 531 N N . LEU A 1 72 ? 21.627 -6.659 -18.291 1.00 62.44 72 LEU A N 1
ATOM 532 C CA . LEU A 1 72 ? 20.252 -6.262 -18.604 1.00 62.44 72 LEU A CA 1
ATOM 533 C C . LEU A 1 72 ? 20.152 -5.589 -19.976 1.00 62.44 72 LEU A C 1
ATOM 535 O O . LEU A 1 72 ? 19.281 -5.938 -20.769 1.00 62.44 72 LEU A O 1
ATOM 539 N N . GLY A 1 73 ? 21.039 -4.627 -20.243 1.00 70.62 73 GLY A N 1
ATOM 540 C CA . GLY A 1 73 ? 21.015 -3.811 -21.456 1.00 70.62 73 GLY A CA 1
ATOM 541 C C . GLY A 1 73 ? 21.346 -4.591 -22.727 1.00 70.62 73 GLY A C 1
ATOM 542 O O . GLY A 1 73 ? 20.860 -4.241 -23.798 1.00 70.62 73 GLY A O 1
ATOM 543 N N . GLY A 1 74 ? 22.125 -5.672 -22.618 1.00 76.50 74 GLY A N 1
ATOM 544 C CA . GLY A 1 74 ? 22.521 -6.502 -23.756 1.00 76.50 74 GLY A CA 1
ATOM 545 C C . GLY A 1 74 ? 21.466 -7.496 -24.251 1.00 76.50 74 GLY A C 1
ATOM 546 O O . GLY A 1 74 ? 21.752 -8.219 -25.202 1.00 76.50 74 GLY A O 1
ATOM 547 N N . ARG A 1 75 ? 20.290 -7.592 -23.609 1.00 72.38 75 ARG A N 1
ATOM 548 C CA . ARG A 1 75 ? 19.260 -8.597 -23.949 1.00 72.38 75 ARG A CA 1
ATOM 549 C C . ARG A 1 75 ? 17.828 -8.047 -23.986 1.00 72.38 75 ARG A C 1
ATOM 551 O O . ARG A 1 75 ? 16.964 -8.613 -23.312 1.00 72.38 75 ARG A O 1
ATOM 558 N N . PRO A 1 76 ? 17.538 -6.962 -24.728 1.00 59.06 76 PRO A N 1
ATOM 559 C CA . PRO A 1 76 ? 16.211 -6.332 -24.770 1.00 59.06 76 PRO A CA 1
ATOM 560 C C . PRO A 1 76 ? 15.087 -7.284 -25.223 1.00 59.06 76 PRO A C 1
ATOM 562 O O . PRO A 1 76 ? 13.936 -7.123 -24.831 1.00 59.06 76 PRO A O 1
ATOM 565 N N . GLU A 1 77 ? 15.398 -8.321 -25.996 1.00 57.00 77 GLU A N 1
ATOM 566 C CA . GLU A 1 77 ? 14.461 -9.346 -26.468 1.00 57.00 77 GLU A CA 1
ATOM 567 C C . GLU A 1 77 ? 13.909 -10.260 -25.365 1.00 57.00 77 GLU A C 1
ATOM 569 O O . GLU A 1 77 ? 12.807 -10.785 -25.515 1.00 57.00 77 GLU A O 1
ATOM 574 N N . LEU A 1 78 ? 14.608 -10.403 -24.232 1.00 59.66 78 LEU A N 1
ATOM 575 C CA . LEU A 1 78 ? 14.055 -11.076 -23.049 1.00 59.66 78 LEU A CA 1
ATOM 576 C C . LEU A 1 78 ? 12.956 -10.242 -22.363 1.00 59.66 78 LEU A C 1
ATOM 578 O O . LEU A 1 78 ? 12.259 -10.757 -21.491 1.00 59.66 78 LEU A O 1
ATOM 582 N N . TRP A 1 79 ? 12.793 -8.977 -22.768 1.00 60.88 79 TRP A N 1
ATOM 583 C CA . TRP A 1 79 ? 11.893 -7.999 -22.156 1.00 60.88 79 TRP A CA 1
ATOM 584 C C . TRP A 1 79 ? 10.707 -7.594 -23.030 1.00 60.88 79 TRP A C 1
ATOM 586 O O . TRP A 1 79 ? 9.780 -6.943 -22.535 1.00 60.88 79 TRP A O 1
ATOM 596 N N . VAL A 1 80 ? 10.701 -7.959 -24.317 1.00 47.38 80 VAL A N 1
ATOM 597 C CA . VAL A 1 80 ? 9.570 -7.686 -25.215 1.00 47.38 80 VAL A CA 1
ATOM 598 C C . VAL A 1 80 ? 8.452 -8.675 -24.900 1.00 47.38 80 VAL A C 1
ATOM 600 O O . VAL A 1 80 ? 8.249 -9.673 -25.590 1.00 47.38 80 VAL A O 1
ATOM 603 N N . ASP A 1 81 ? 7.739 -8.414 -23.809 1.00 51.06 81 ASP A N 1
ATOM 604 C CA . ASP A 1 81 ? 6.674 -9.292 -23.363 1.00 51.06 81 ASP A CA 1
ATOM 605 C C . ASP A 1 81 ? 5.338 -8.908 -24.035 1.00 51.06 81 ASP A C 1
ATOM 607 O O . ASP A 1 81 ? 4.815 -7.809 -23.793 1.00 51.06 81 ASP A O 1
ATOM 611 N N . PRO A 1 82 ? 4.712 -9.798 -24.833 1.00 55.47 82 PRO A N 1
ATOM 612 C CA . PRO A 1 82 ? 3.333 -9.634 -25.309 1.00 55.47 82 PRO A CA 1
ATOM 613 C C . PRO A 1 82 ? 2.297 -9.425 -24.182 1.00 55.47 82 PRO A C 1
ATOM 615 O O . PRO A 1 82 ? 1.134 -9.111 -24.460 1.00 55.47 82 PRO A O 1
ATOM 618 N N . LEU A 1 83 ? 2.682 -9.581 -22.909 1.00 49.56 83 LEU A N 1
ATOM 619 C CA . LEU A 1 83 ? 1.884 -9.212 -21.742 1.00 49.56 83 LEU A CA 1
ATOM 620 C C . LEU A 1 83 ? 1.694 -7.703 -21.564 1.00 49.56 83 LEU A C 1
ATOM 622 O O . LEU A 1 83 ? 0.610 -7.320 -21.134 1.00 49.56 83 LEU A O 1
ATOM 626 N N . ALA A 1 84 ? 2.641 -6.835 -21.939 1.00 53.19 84 ALA A N 1
ATOM 627 C CA . ALA A 1 84 ? 2.514 -5.390 -21.699 1.00 53.19 84 ALA A CA 1
ATOM 628 C C . ALA A 1 84 ? 1.267 -4.789 -22.383 1.00 53.19 84 ALA A C 1
ATOM 630 O O . ALA A 1 84 ? 0.476 -4.079 -21.757 1.00 53.19 84 ALA A O 1
ATOM 631 N N . SER A 1 85 ? 1.007 -5.165 -23.641 1.00 54.44 85 SER A N 1
ATOM 632 C CA . SER A 1 85 ? -0.188 -4.733 -24.384 1.00 54.44 85 SER A CA 1
ATOM 633 C C . SER A 1 85 ? -1.491 -5.315 -23.815 1.00 54.44 85 SER A C 1
ATOM 635 O O . SER A 1 85 ? -2.549 -4.696 -23.916 1.00 54.44 85 SER A O 1
ATOM 637 N N . ARG A 1 86 ? -1.436 -6.499 -23.191 1.00 55.03 86 ARG A N 1
ATOM 638 C CA . ARG A 1 86 ? -2.604 -7.182 -22.607 1.00 55.03 86 ARG A CA 1
ATOM 639 C C . ARG A 1 86 ? -2.924 -6.709 -21.194 1.00 55.03 86 ARG A C 1
ATOM 641 O O . ARG A 1 86 ? -4.098 -6.605 -20.854 1.00 55.03 86 ARG A O 1
ATOM 648 N N . VAL A 1 87 ? -1.908 -6.399 -20.397 1.00 56.19 87 VAL A N 1
ATOM 649 C CA . VAL A 1 87 ? -2.030 -5.828 -19.050 1.00 56.19 87 VAL A CA 1
ATOM 650 C C . VAL A 1 87 ? -2.700 -4.456 -19.112 1.00 56.19 87 VAL A C 1
ATOM 652 O O . VAL A 1 87 ? -3.612 -4.188 -18.331 1.00 56.19 87 VAL A O 1
ATOM 655 N N . MET A 1 88 ? -2.364 -3.646 -20.119 1.00 55.84 88 MET A N 1
ATOM 656 C CA . MET A 1 88 ? -3.059 -2.384 -20.403 1.00 55.84 88 MET A CA 1
ATOM 657 C C . MET A 1 88 ? -4.563 -2.585 -20.682 1.00 55.84 88 MET A C 1
ATOM 659 O O . MET A 1 88 ? -5.384 -1.787 -20.235 1.00 55.84 88 MET A O 1
ATOM 663 N N . GLY A 1 89 ? -4.954 -3.678 -21.351 1.00 59.66 89 GLY A N 1
ATOM 664 C CA . GLY A 1 89 ? -6.365 -4.068 -21.506 1.00 59.66 89 GLY A CA 1
ATOM 665 C C . GLY A 1 89 ? -6.979 -4.656 -20.227 1.00 59.66 89 GLY A C 1
ATOM 666 O O . GLY A 1 89 ? -8.160 -4.464 -19.949 1.00 59.66 89 GLY A O 1
ATOM 667 N N . GLY A 1 90 ? -6.164 -5.332 -19.413 1.00 58.62 90 GLY A N 1
ATOM 668 C CA . GLY A 1 90 ? -6.524 -5.852 -18.100 1.00 58.62 90 GLY A CA 1
ATOM 669 C C . GLY A 1 90 ? -6.926 -4.746 -17.130 1.00 58.62 90 GLY A C 1
ATOM 670 O O . GLY A 1 90 ? -7.964 -4.868 -16.499 1.00 58.62 90 GLY A O 1
ATOM 671 N N . LEU A 1 91 ? -6.210 -3.627 -17.044 1.00 54.38 91 LEU A N 1
ATOM 672 C CA . LEU A 1 91 ? -6.581 -2.520 -16.146 1.00 54.38 91 LEU A CA 1
ATOM 673 C C . LEU A 1 91 ? -8.045 -2.059 -16.302 1.00 54.38 91 LEU A C 1
ATOM 675 O O . LEU A 1 91 ? -8.698 -1.774 -15.304 1.00 54.38 91 LEU A O 1
ATOM 679 N N . GLN A 1 92 ? -8.624 -2.133 -17.503 1.00 61.38 92 GLN A N 1
ATOM 680 C CA . GLN A 1 92 ? -10.020 -1.745 -17.755 1.00 61.38 92 GLN A CA 1
ATOM 681 C C . GLN A 1 92 ? -11.058 -2.643 -17.056 1.00 61.38 92 GLN A C 1
ATOM 683 O O . GLN A 1 92 ? -12.172 -2.202 -16.766 1.00 61.38 92 GLN A O 1
ATOM 688 N N . HIS A 1 93 ? -10.719 -3.900 -16.733 1.00 62.28 93 HIS A N 1
ATOM 689 C CA . HIS A 1 93 ? -11.617 -4.760 -15.951 1.00 62.28 93 HIS A CA 1
ATOM 690 C C . HIS A 1 93 ? -11.691 -4.329 -14.478 1.00 62.28 93 HIS A C 1
ATOM 692 O O . HIS A 1 93 ? -12.591 -4.781 -13.756 1.00 62.28 93 HIS A O 1
ATOM 698 N N . TRP A 1 94 ? -10.753 -3.484 -14.015 1.00 60.53 94 TRP A N 1
ATOM 699 C CA . TRP A 1 94 ? -10.817 -2.918 -12.672 1.00 60.53 94 TRP A CA 1
ATOM 700 C C . TRP A 1 94 ? -11.997 -1.961 -12.505 1.00 60.53 94 TRP A C 1
ATOM 702 O O . TRP A 1 94 ? -12.711 -2.055 -11.504 1.00 60.53 94 TRP A O 1
ATOM 712 N N . ASP A 1 95 ? -12.286 -1.179 -13.540 1.00 60.88 95 ASP A N 1
ATOM 713 C CA . ASP A 1 95 ? -13.290 -0.117 -13.491 1.00 60.88 95 ASP A CA 1
ATOM 714 C C . ASP A 1 95 ? -14.689 -0.578 -13.941 1.00 60.88 95 ASP A C 1
ATOM 716 O O . ASP A 1 95 ? -15.704 -0.119 -13.419 1.00 60.88 95 ASP A O 1
ATOM 720 N N . ASN A 1 96 ? -14.782 -1.558 -14.847 1.00 58.56 96 ASN A N 1
ATOM 721 C CA . ASN A 1 96 ? -16.040 -1.888 -15.537 1.00 58.56 96 ASN A CA 1
ATOM 722 C C . ASN A 1 96 ? -17.042 -2.790 -14.785 1.00 58.56 96 ASN A C 1
ATOM 724 O O . ASN A 1 96 ? -18.080 -3.147 -15.339 1.00 58.56 96 ASN A O 1
ATOM 728 N N . THR A 1 97 ? -16.792 -3.164 -13.528 1.00 54.97 97 THR A N 1
ATOM 729 C CA . THR A 1 97 ? -17.698 -4.081 -12.792 1.00 54.97 97 THR A CA 1
ATOM 730 C C . THR A 1 97 ? -18.796 -3.380 -11.986 1.00 54.97 97 THR A C 1
ATOM 732 O O . THR A 1 97 ? -19.715 -4.045 -11.518 1.00 54.97 97 THR A O 1
ATOM 735 N N . GLY A 1 98 ? -18.760 -2.047 -11.866 1.00 56.16 98 GLY A N 1
ATOM 736 C CA . GLY A 1 98 ? -19.743 -1.281 -11.085 1.00 56.16 98 GLY A CA 1
ATOM 737 C C . GLY A 1 98 ? -20.957 -0.745 -11.859 1.00 56.16 98 GLY A C 1
ATOM 738 O O . GLY A 1 98 ? -21.846 -0.174 -11.238 1.00 56.16 98 GLY A O 1
ATOM 739 N N . GLY A 1 99 ? -21.001 -0.882 -13.192 1.00 51.84 99 GLY A N 1
ATOM 740 C CA . GLY A 1 99 ? -21.894 -0.067 -14.036 1.00 51.84 99 GLY A CA 1
ATOM 741 C C . GLY A 1 99 ? -23.069 -0.762 -14.733 1.00 51.84 99 GLY A C 1
ATOM 742 O O . GLY A 1 99 ? -23.953 -0.066 -15.221 1.00 51.84 99 GLY A O 1
ATOM 743 N N . SER A 1 100 ? -23.136 -2.096 -14.792 1.00 50.12 100 SER A N 1
ATOM 744 C CA . SER A 1 100 ? -24.197 -2.796 -15.546 1.00 50.12 100 SER A CA 1
ATOM 745 C C . SER A 1 100 ? -25.186 -3.518 -14.630 1.00 50.12 100 SER A C 1
ATOM 747 O O . SER A 1 100 ? -25.375 -4.729 -14.699 1.00 50.12 100 SER A O 1
ATOM 749 N N . SER A 1 101 ? -25.810 -2.760 -13.731 1.00 50.53 101 SER A N 1
ATOM 750 C CA . SER A 1 101 ? -27.051 -3.168 -13.068 1.00 50.53 101 SER A CA 1
ATOM 751 C C . SER A 1 101 ? -28.095 -2.072 -13.261 1.00 50.53 101 SER A C 1
ATOM 753 O O . SER A 1 101 ? -28.618 -1.498 -12.309 1.00 50.53 101 SER A O 1
ATOM 755 N N . THR A 1 102 ? -28.408 -1.765 -14.519 1.00 49.59 102 THR A N 1
ATOM 756 C CA . THR A 1 102 ? -29.631 -1.052 -14.905 1.00 49.59 102 THR A CA 1
ATOM 757 C C . THR A 1 102 ? -30.824 -2.004 -14.795 1.00 49.59 102 THR A C 1
ATOM 759 O O . THR A 1 102 ? -31.444 -2.386 -15.781 1.00 49.59 102 THR A O 1
ATOM 762 N N . ALA A 1 103 ? -31.156 -2.417 -13.574 1.00 48.47 103 ALA A N 1
ATOM 763 C CA . ALA A 1 103 ? -32.396 -3.122 -13.287 1.00 48.47 103 ALA A CA 1
ATOM 764 C C . ALA A 1 103 ? -33.047 -2.500 -12.049 1.00 48.47 103 ALA A C 1
ATOM 766 O O . ALA A 1 103 ? -32.691 -2.815 -10.919 1.00 48.47 103 ALA A O 1
ATOM 767 N N . GLY A 1 104 ? -34.012 -1.610 -12.292 1.00 44.31 104 GLY A N 1
ATOM 768 C CA . GLY A 1 104 ? -35.063 -1.291 -11.326 1.00 44.31 104 GLY A CA 1
ATOM 769 C C . GLY A 1 104 ? -34.803 -0.110 -10.395 1.00 44.31 104 GLY A C 1
ATOM 770 O O . GLY A 1 104 ? -34.802 -0.271 -9.181 1.00 44.31 104 GLY A O 1
ATOM 771 N N . ALA A 1 105 ? -34.680 1.098 -10.947 1.00 46.12 105 ALA A N 1
ATOM 772 C CA . ALA A 1 105 ? -35.000 2.304 -10.191 1.00 46.12 105 ALA A CA 1
ATOM 773 C C . ALA A 1 105 ? -36.524 2.366 -9.978 1.00 46.12 105 ALA A C 1
ATOM 775 O O . ALA A 1 105 ? -37.278 2.602 -10.921 1.00 46.12 105 ALA A O 1
ATOM 776 N N . GLY A 1 106 ? -36.972 2.144 -8.743 1.00 47.81 106 GLY A N 1
ATOM 777 C CA . GLY A 1 106 ? -38.362 2.336 -8.345 1.00 47.81 106 GLY A CA 1
ATOM 778 C C . GLY A 1 106 ? -38.537 2.305 -6.827 1.00 47.81 106 GLY A C 1
ATOM 779 O O . GLY A 1 106 ? -38.383 1.251 -6.227 1.00 47.81 106 GLY A O 1
ATOM 780 N N . ALA A 1 107 ? -38.928 3.459 -6.272 1.00 42.56 107 ALA A N 1
ATOM 781 C CA . ALA A 1 107 ? -39.359 3.737 -4.891 1.00 42.56 107 ALA A CA 1
ATOM 782 C C . ALA A 1 107 ? -38.232 3.799 -3.830 1.00 42.56 107 ALA A C 1
ATOM 784 O O . ALA A 1 107 ? -37.609 2.801 -3.505 1.00 42.56 107 ALA A O 1
ATOM 785 N N . ALA A 1 108 ? -37.789 4.980 -3.386 1.00 44.41 108 ALA A N 1
ATOM 786 C CA . ALA A 1 108 ? -38.449 5.982 -2.529 1.00 44.41 108 ALA A CA 1
ATOM 787 C C . ALA A 1 108 ? -38.037 5.842 -1.047 1.00 44.41 108 ALA A C 1
ATOM 789 O O . ALA A 1 108 ? -38.425 4.891 -0.384 1.00 44.41 108 ALA A O 1
ATOM 790 N N . ALA A 1 109 ? -37.265 6.847 -0.611 1.00 49.38 109 ALA A N 1
ATOM 791 C CA . ALA A 1 109 ? -37.238 7.543 0.682 1.00 49.38 109 ALA A CA 1
ATOM 792 C C . ALA A 1 109 ? -37.149 6.774 2.021 1.00 49.38 109 ALA A C 1
ATOM 794 O O . ALA A 1 109 ? -37.926 5.878 2.305 1.00 49.38 109 ALA A O 1
ATOM 795 N N . GLU A 1 110 ? -36.267 7.318 2.875 1.00 44.12 110 GLU A N 1
ATOM 796 C CA . GLU A 1 110 ? -36.331 7.342 4.346 1.00 44.12 110 GLU A CA 1
ATOM 797 C C . GLU A 1 110 ? -36.314 5.994 5.087 1.00 44.12 110 GLU A C 1
ATOM 799 O O . GLU A 1 110 ? -37.235 5.194 5.008 1.00 44.12 110 GLU A O 1
ATOM 804 N N . ASN A 1 111 ? -35.296 5.779 5.927 1.00 40.56 111 ASN A N 1
ATOM 805 C CA . ASN A 1 111 ? -35.477 5.772 7.386 1.00 40.56 111 ASN A CA 1
ATOM 806 C C . ASN A 1 111 ? -34.247 5.177 8.097 1.00 40.56 111 ASN A C 1
ATOM 808 O O . ASN A 1 111 ? -33.786 4.064 7.847 1.00 40.56 111 ASN A O 1
ATOM 812 N N . THR A 1 112 ? -33.749 5.982 9.022 1.00 47.69 112 THR A N 1
ATOM 813 C CA . THR A 1 112 ? -32.915 5.671 10.175 1.00 47.69 112 THR A CA 1
ATOM 814 C C . THR A 1 112 ? -33.262 4.358 10.894 1.00 47.69 112 THR A C 1
ATOM 816 O O . THR A 1 112 ? -34.410 4.089 11.227 1.00 47.69 112 THR A O 1
ATOM 819 N N . SER A 1 113 ? -32.210 3.594 11.211 1.00 50.16 113 SER A N 1
ATOM 820 C CA . SER A 1 113 ? -32.063 2.726 12.394 1.00 50.16 113 SER A CA 1
ATOM 821 C C . SER A 1 113 ? -33.260 1.860 12.817 1.00 50.16 113 SER A C 1
ATOM 823 O O . SER A 1 113 ? -34.054 2.279 13.655 1.00 50.16 113 SER A O 1
ATOM 825 N N . ASN A 1 114 ? -33.286 0.588 12.398 1.00 38.19 114 ASN A N 1
ATOM 826 C CA . ASN A 1 114 ? -33.851 -0.473 13.240 1.00 38.19 114 ASN A CA 1
ATOM 827 C C . ASN A 1 114 ? -33.368 -1.870 12.813 1.00 38.19 114 ASN A C 1
ATOM 829 O O . ASN A 1 114 ? -33.816 -2.427 11.816 1.00 38.19 114 ASN A O 1
ATOM 833 N N . TRP A 1 115 ? -32.449 -2.453 13.583 1.00 42.38 115 TRP A N 1
ATOM 834 C CA . TRP A 1 115 ? -31.955 -3.818 13.385 1.00 42.38 115 TRP A CA 1
ATOM 835 C C . TRP A 1 115 ? -32.669 -4.730 14.385 1.00 42.38 115 TRP A C 1
ATOM 837 O O . TRP A 1 115 ? -32.077 -5.146 15.380 1.00 42.38 115 TRP A O 1
ATOM 847 N N . ARG A 1 116 ? -33.961 -5.011 14.168 1.00 40.81 116 ARG A N 1
ATOM 848 C CA . ARG A 1 116 ? -34.630 -6.146 14.824 1.00 40.81 116 ARG A CA 1
ATOM 849 C C . ARG A 1 116 ? -35.884 -6.629 14.089 1.00 40.81 116 ARG A C 1
ATOM 851 O O . ARG A 1 116 ? -36.906 -5.960 14.064 1.00 40.81 116 ARG A O 1
ATOM 858 N N . SER A 1 117 ? -35.755 -7.876 13.643 1.00 41.00 117 SER A N 1
ATOM 859 C CA . SER A 1 117 ? -36.754 -8.948 13.630 1.00 41.00 117 SER A CA 1
ATOM 860 C C . SER A 1 117 ? -37.866 -9.001 12.568 1.00 41.00 117 SER A C 1
ATOM 862 O O . SER A 1 117 ? -38.630 -8.072 12.350 1.00 41.00 117 SER A O 1
ATOM 864 N N . HIS A 1 118 ? -38.016 -10.250 12.110 1.00 36.72 118 HIS A N 1
ATOM 865 C CA . HIS A 1 118 ? -39.157 -10.951 11.515 1.00 36.72 118 HIS A CA 1
ATOM 866 C C . HIS A 1 118 ? -39.205 -11.142 9.994 1.00 36.72 118 HIS A C 1
ATOM 868 O O . HIS A 1 118 ? -39.257 -10.228 9.182 1.00 36.72 118 HIS A O 1
ATOM 874 N N . ALA A 1 119 ? -39.219 -12.437 9.674 1.00 47.12 119 ALA A N 1
ATOM 875 C CA . ALA A 1 119 ? -39.442 -13.064 8.393 1.00 47.12 119 ALA A CA 1
ATOM 876 C C . ALA A 1 119 ? -40.815 -12.732 7.799 1.00 47.12 119 ALA A C 1
ATOM 878 O O . ALA A 1 119 ? -41.800 -12.609 8.525 1.00 47.12 119 ALA A O 1
ATOM 879 N N . SER A 1 120 ? -40.896 -12.754 6.468 1.00 40.22 120 SER A N 1
ATOM 880 C CA . SER A 1 120 ? -42.041 -13.316 5.750 1.00 40.22 120 SER A CA 1
ATOM 881 C C . SER A 1 120 ? -41.657 -13.694 4.322 1.00 40.22 120 SER A C 1
ATOM 883 O O . SER A 1 120 ? -41.073 -12.917 3.572 1.00 40.22 120 SER A O 1
ATOM 885 N N . PHE A 1 121 ? -42.017 -14.931 3.993 1.00 46.47 121 PHE A N 1
ATOM 886 C CA . PHE A 1 121 ? -42.070 -15.545 2.674 1.00 46.47 121 PHE A CA 1
ATOM 887 C C . PHE A 1 121 ? -42.829 -14.676 1.663 1.00 46.47 121 PHE A C 1
ATOM 889 O O . PHE A 1 121 ? -43.969 -14.298 1.930 1.00 46.47 121 PHE A O 1
ATOM 896 N N . ARG A 1 122 ? -42.280 -14.512 0.453 1.00 39.34 122 ARG A N 1
ATOM 897 C CA . ARG A 1 122 ? -43.084 -14.439 -0.776 1.00 39.34 122 ARG A CA 1
ATOM 898 C C . ARG A 1 122 ? -42.389 -15.152 -1.931 1.00 39.34 122 ARG A C 1
ATOM 900 O O . ARG A 1 122 ? -41.399 -14.692 -2.485 1.00 39.34 122 ARG A O 1
ATOM 907 N N . THR A 1 123 ? -42.975 -16.286 -2.283 1.00 44.97 123 THR A N 1
ATOM 908 C CA . THR A 1 123 ? -42.901 -16.957 -3.576 1.00 44.97 123 THR A CA 1
ATOM 909 C C . THR A 1 123 ? -43.507 -16.055 -4.652 1.00 44.97 123 THR A C 1
ATOM 911 O O . THR A 1 123 ? -44.620 -15.552 -4.504 1.00 44.97 123 THR A O 1
ATOM 914 N N . SER A 1 124 ? -42.802 -15.864 -5.763 1.00 43.59 124 SER A N 1
ATOM 915 C CA . SER A 1 124 ? -43.401 -15.397 -7.015 1.00 43.59 124 SER A CA 1
ATOM 916 C C . SER A 1 124 ? -42.650 -16.016 -8.181 1.00 43.59 124 SER A C 1
ATOM 918 O O . SER A 1 124 ? -41.535 -15.639 -8.526 1.00 43.59 124 SER A O 1
ATOM 920 N N . SER A 1 125 ? -43.290 -17.033 -8.740 1.00 56.53 125 SER A N 1
ATOM 921 C CA . SER A 1 125 ? -43.018 -17.617 -10.041 1.00 56.53 125 SER A CA 1
ATOM 922 C C . SER A 1 125 ? -43.384 -16.615 -11.131 1.00 56.53 125 SER A C 1
ATOM 924 O O . SER A 1 125 ? -44.537 -16.187 -11.183 1.00 56.53 125 SER A O 1
ATOM 926 N N . ASN A 1 126 ? -42.461 -16.311 -12.042 1.00 46.41 126 ASN A N 1
ATOM 927 C CA . ASN A 1 126 ? -42.863 -15.837 -13.358 1.00 46.41 126 ASN A CA 1
ATOM 928 C C . ASN A 1 126 ? -42.045 -16.522 -14.449 1.00 46.41 126 ASN A C 1
ATOM 930 O O . ASN A 1 126 ? -40.816 -16.491 -14.466 1.00 46.41 126 ASN A O 1
ATOM 934 N N . SER A 1 127 ? -42.788 -17.212 -15.307 1.00 49.28 127 SER A N 1
ATOM 935 C CA . SER A 1 127 ? -42.322 -18.018 -16.418 1.00 49.28 127 SER A CA 1
ATOM 936 C C . SER A 1 127 ? -42.483 -17.182 -17.681 1.00 49.28 127 SER A C 1
ATOM 938 O O . SER A 1 127 ? -43.608 -16.888 -18.077 1.00 49.28 127 SER A O 1
ATOM 940 N N . THR A 1 128 ? -41.374 -16.813 -18.317 1.00 50.22 128 THR A N 1
ATOM 941 C CA . THR A 1 128 ? -41.399 -16.199 -19.648 1.00 50.22 128 THR A CA 1
ATOM 942 C C . THR A 1 128 ? -40.449 -16.981 -20.542 1.00 50.22 128 THR A C 1
ATOM 944 O O . THR A 1 128 ? -39.229 -16.876 -20.434 1.00 50.22 128 THR A O 1
ATOM 947 N N . ARG A 1 129 ? -41.034 -17.818 -21.404 1.00 53.34 129 ARG A N 1
ATOM 948 C CA . ARG A 1 129 ? -40.344 -18.521 -22.489 1.00 53.34 129 ARG A CA 1
ATOM 949 C C . ARG A 1 129 ? -39.960 -17.502 -23.563 1.00 53.34 129 ARG A C 1
ATOM 951 O O . ARG A 1 129 ? -40.838 -16.933 -24.203 1.00 53.34 129 ARG A O 1
ATOM 958 N N . GLY A 1 130 ? -38.659 -17.294 -23.751 1.00 47.25 130 GLY A N 1
ATOM 959 C CA . GLY A 1 130 ? -38.079 -16.503 -24.835 1.00 47.25 130 GLY A CA 1
ATOM 960 C C . GLY A 1 130 ? -37.237 -17.391 -25.748 1.00 47.25 130 GLY A C 1
ATOM 961 O O . GLY A 1 130 ? -36.395 -18.151 -25.279 1.00 47.25 130 GLY A O 1
ATOM 962 N N . ILE A 1 131 ? -37.528 -17.312 -27.042 1.00 57.50 131 ILE A N 1
ATOM 963 C CA . ILE A 1 131 ? -36.984 -18.108 -28.146 1.00 57.50 131 ILE A CA 1
ATOM 964 C C . ILE A 1 131 ? -35.471 -17.884 -28.282 1.00 57.50 131 ILE A C 1
ATOM 966 O O . ILE A 1 131 ? -35.008 -16.751 -28.378 1.00 57.50 131 ILE A O 1
ATOM 970 N N . SER A 1 132 ? -34.709 -18.978 -28.290 1.00 42.56 132 SER A N 1
ATOM 971 C CA . SER A 1 132 ? -33.252 -18.983 -28.426 1.00 42.56 132 SER A CA 1
ATOM 972 C C . SER A 1 132 ? -32.848 -18.877 -29.898 1.00 42.56 132 SER A C 1
ATOM 974 O O . SER A 1 132 ? -33.079 -19.798 -30.678 1.00 42.56 132 SER A O 1
ATOM 976 N N . THR A 1 133 ? -32.232 -17.761 -30.280 1.00 49.75 133 THR A N 1
ATOM 977 C CA . THR A 1 133 ? -31.495 -17.618 -31.539 1.00 49.75 133 THR A CA 1
ATOM 978 C C . THR A 1 133 ? -30.053 -18.074 -31.328 1.00 49.75 133 THR A C 1
ATOM 980 O O . THR A 1 133 ? -29.295 -17.506 -30.542 1.00 49.75 133 THR A O 1
ATOM 983 N N . SER A 1 134 ? -29.698 -19.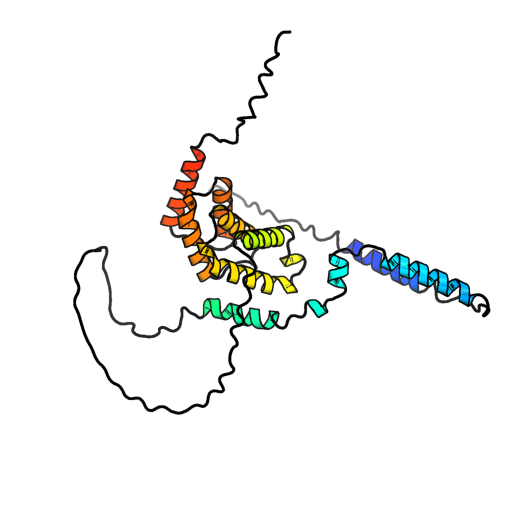161 -32.007 1.00 54.22 134 SER A N 1
ATOM 984 C CA . SER A 1 134 ? -28.414 -19.855 -31.920 1.00 54.22 134 SER A CA 1
ATOM 985 C C . SER A 1 134 ? -27.305 -19.068 -32.621 1.00 54.22 134 SER A C 1
ATOM 987 O O . SER A 1 134 ? -26.935 -19.362 -33.755 1.00 54.22 134 SER A O 1
ATOM 989 N N . SER A 1 135 ? -26.764 -18.056 -31.952 1.00 56.28 135 SER A N 1
ATOM 990 C CA . SER A 1 135 ? -25.531 -17.396 -32.380 1.00 56.28 135 SER A CA 1
ATOM 991 C C . SER A 1 135 ? -24.349 -18.260 -31.953 1.00 56.28 135 SER A C 1
ATOM 993 O O . SER A 1 135 ? -24.011 -18.313 -30.771 1.00 56.28 135 SER A O 1
ATOM 995 N N . SER A 1 136 ? -23.737 -18.959 -32.907 1.00 52.62 136 SER A N 1
ATOM 996 C CA . SER A 1 136 ? -22.504 -19.731 -32.732 1.00 52.62 136 SER A CA 1
ATOM 997 C C . SER A 1 136 ? -21.329 -18.790 -32.455 1.00 52.62 136 SER A C 1
ATOM 999 O O . SER A 1 136 ? -20.509 -18.505 -33.323 1.00 52.62 136 SER A O 1
ATOM 1001 N N . SER A 1 137 ? -21.267 -18.257 -31.239 1.00 52.50 137 SER A N 1
ATOM 1002 C CA . SER A 1 137 ? -20.114 -17.532 -30.734 1.00 52.50 137 SER A CA 1
ATOM 1003 C C . SER A 1 137 ? -18.986 -18.537 -30.538 1.00 52.50 137 SER A C 1
ATOM 1005 O O . SER A 1 137 ? -19.003 -19.369 -29.632 1.00 52.50 137 SER A O 1
ATOM 1007 N N . SER A 1 138 ? -18.006 -18.470 -31.434 1.00 51.25 138 SER A N 1
ATOM 1008 C CA . SER A 1 138 ? -16.701 -19.101 -31.297 1.00 51.25 138 SER A CA 1
ATOM 1009 C C . SER A 1 138 ? -16.094 -18.669 -29.965 1.00 51.25 138 SER A C 1
ATOM 1011 O O . SER A 1 138 ? -15.497 -17.598 -29.841 1.00 51.25 138 SER A O 1
ATOM 1013 N N . SER A 1 139 ? -16.333 -19.502 -28.952 1.00 53.19 139 SER A N 1
ATOM 1014 C CA . SER A 1 139 ? -15.787 -19.406 -27.610 1.00 53.19 139 SER A CA 1
ATOM 1015 C C . SER A 1 139 ? -14.285 -19.604 -27.739 1.00 53.19 139 SER A C 1
ATOM 1017 O O . SER A 1 139 ? -13.774 -20.720 -27.691 1.00 53.19 139 SER A O 1
ATOM 1019 N N . MET A 1 140 ? -13.564 -18.514 -28.008 1.00 50.47 140 MET A N 1
ATOM 1020 C CA . MET A 1 140 ? -12.134 -18.501 -27.775 1.00 50.47 140 MET A CA 1
ATOM 1021 C C . MET A 1 140 ? -11.990 -18.705 -26.280 1.00 50.47 140 MET A C 1
ATOM 1023 O O . MET A 1 140 ? -12.306 -17.812 -25.495 1.00 50.47 140 MET A O 1
ATOM 1027 N N . SER A 1 141 ? -11.610 -19.922 -25.905 1.00 49.06 141 SER A N 1
ATOM 1028 C CA . SER A 1 141 ? -11.297 -20.327 -24.550 1.00 49.06 141 SER A CA 1
ATOM 1029 C C . SER A 1 141 ? -10.246 -19.364 -24.021 1.00 49.06 141 SER A C 1
ATOM 1031 O O . SER A 1 141 ? -9.046 -19.557 -24.231 1.00 49.06 141 SER A O 1
ATOM 1033 N N . SER A 1 142 ? -10.711 -18.289 -23.381 1.00 48.06 142 SER A N 1
ATOM 1034 C CA . SER A 1 142 ? -9.919 -17.368 -22.587 1.00 48.06 142 SER A CA 1
ATOM 1035 C C . SER A 1 142 ? -9.338 -18.213 -21.478 1.00 48.06 142 SER A C 1
ATOM 1037 O O . SER A 1 142 ? -9.931 -18.354 -20.410 1.00 48.06 142 SER A O 1
ATOM 1039 N N . SER A 1 143 ? -8.225 -18.872 -21.791 1.00 44.94 143 SER A N 1
ATOM 1040 C CA . SER A 1 143 ? -7.446 -19.641 -20.849 1.00 44.94 143 SER A CA 1
ATOM 1041 C C . SER A 1 143 ? -7.090 -18.630 -19.783 1.00 44.94 143 SER A C 1
ATOM 1043 O O . SER A 1 143 ? -6.254 -17.756 -20.018 1.00 44.94 143 SER A O 1
ATOM 1045 N N . LYS A 1 144 ? -7.837 -18.664 -18.673 1.00 49.62 144 LYS A N 1
ATOM 1046 C CA . LYS A 1 144 ? -7.595 -17.848 -17.494 1.00 49.62 144 LYS A CA 1
ATOM 1047 C C . LYS A 1 144 ? -6.210 -18.268 -17.049 1.00 49.62 144 LYS A C 1
ATOM 1049 O O . LYS A 1 144 ? -6.063 -19.282 -16.374 1.00 49.62 144 LYS A O 1
ATOM 1054 N N . ARG A 1 145 ? -5.187 -17.568 -17.539 1.00 46.00 145 ARG A N 1
ATOM 1055 C CA . ARG A 1 145 ? -3.828 -17.775 -17.073 1.00 46.00 145 ARG A CA 1
ATOM 1056 C C . ARG A 1 145 ? -3.867 -17.329 -15.627 1.00 46.00 145 ARG A C 1
ATOM 1058 O O . ARG A 1 145 ? -3.931 -16.139 -15.334 1.00 46.00 145 ARG A O 1
ATOM 1065 N N . VAL A 1 146 ? -3.948 -18.319 -14.747 1.00 52.34 146 VAL A N 1
ATOM 1066 C CA . VAL A 1 146 ? -3.673 -18.162 -13.332 1.00 52.34 146 VAL A CA 1
ATOM 1067 C C . VAL A 1 146 ? -2.203 -17.791 -13.297 1.00 52.34 146 VAL A C 1
ATOM 1069 O O . VAL A 1 146 ? -1.347 -18.654 -13.470 1.00 52.34 146 VAL A O 1
ATOM 1072 N N . VAL A 1 147 ? -1.917 -16.491 -13.212 1.00 52.03 147 VAL A N 1
ATOM 1073 C CA . VAL A 1 147 ? -0.559 -16.032 -12.938 1.00 52.03 147 VAL A CA 1
ATOM 1074 C C . VAL A 1 147 ? -0.204 -16.669 -11.597 1.00 52.03 147 VAL A C 1
ATOM 1076 O O . VAL A 1 147 ? -0.951 -16.457 -10.635 1.00 52.03 147 VAL A O 1
ATOM 1079 N N . PRO A 1 148 ? 0.832 -17.522 -11.525 1.00 56.84 148 PRO A N 1
ATOM 1080 C CA . PRO A 1 148 ? 1.242 -18.102 -10.261 1.00 56.84 148 PRO A CA 1
ATOM 1081 C C . PRO A 1 148 ? 1.534 -16.946 -9.308 1.00 56.84 148 PRO A C 1
ATOM 1083 O O . PRO A 1 148 ? 2.453 -16.165 -9.543 1.00 56.84 148 PRO A O 1
ATOM 1086 N N . LEU A 1 149 ? 0.717 -16.794 -8.264 1.00 64.56 149 LEU A N 1
ATOM 1087 C CA . LEU A 1 149 ? 0.995 -15.863 -7.175 1.00 64.56 149 LEU A CA 1
ATOM 1088 C C . LEU A 1 149 ? 2.148 -16.470 -6.374 1.00 64.56 149 LEU A C 1
ATOM 1090 O O . LEU A 1 149 ? 1.936 -17.142 -5.372 1.00 64.56 149 LEU A O 1
ATOM 1094 N N . CYS A 1 150 ? 3.367 -16.319 -6.881 1.00 77.00 150 CYS A N 1
ATOM 1095 C CA . CYS A 1 150 ? 4.574 -16.857 -6.261 1.00 77.00 150 CYS A CA 1
ATOM 1096 C C . CYS A 1 150 ? 5.064 -16.013 -5.078 1.00 77.00 150 CYS A C 1
ATOM 1098 O O . CYS A 1 150 ? 5.970 -16.436 -4.367 1.00 77.00 150 CYS A O 1
ATOM 1100 N N . PHE A 1 151 ? 4.463 -14.846 -4.849 1.00 89.81 151 PHE A N 1
ATOM 1101 C CA . PHE A 1 151 ? 4.836 -13.936 -3.773 1.00 89.81 151 PHE A CA 1
ATOM 1102 C C . PHE A 1 151 ? 3.764 -13.933 -2.690 1.00 89.81 151 PHE A C 1
ATOM 1104 O O . PHE A 1 151 ? 2.589 -13.720 -2.997 1.00 89.81 151 PHE A O 1
ATOM 1111 N N . GLY A 1 152 ? 4.173 -14.147 -1.441 1.00 95.69 152 GLY A N 1
ATOM 1112 C CA . GLY A 1 152 ? 3.328 -13.906 -0.281 1.00 95.69 152 GLY A CA 1
AT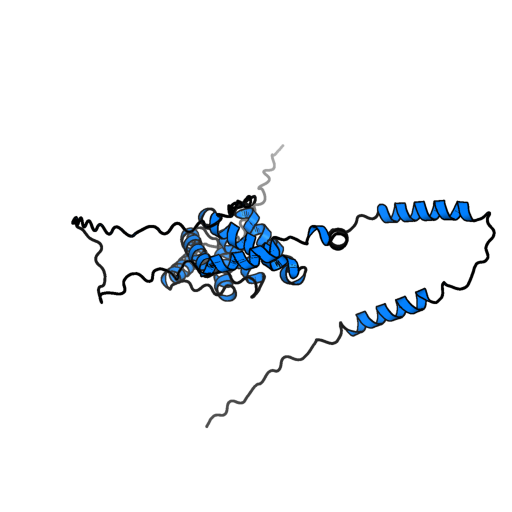OM 1113 C C . GLY A 1 152 ? 3.227 -12.411 0.057 1.00 95.69 152 GLY A C 1
ATOM 1114 O O . GLY A 1 152 ? 3.833 -11.562 -0.611 1.00 95.69 152 GLY A O 1
ATOM 1115 N N . PRO A 1 153 ? 2.466 -12.057 1.109 1.00 96.62 153 PRO A N 1
ATOM 1116 C CA . PRO A 1 153 ? 2.270 -10.669 1.529 1.00 96.62 153 PRO A CA 1
ATOM 1117 C C . PRO A 1 153 ? 3.571 -9.911 1.833 1.00 96.62 153 PRO A C 1
ATOM 1119 O O . PRO A 1 153 ? 3.745 -8.763 1.411 1.00 96.62 153 PRO A O 1
ATOM 1122 N N . LEU A 1 154 ? 4.508 -10.565 2.527 1.00 96.62 154 LEU A N 1
ATOM 1123 C CA . LEU A 1 154 ? 5.791 -9.973 2.902 1.00 96.62 154 LEU A CA 1
ATOM 1124 C C . LEU A 1 154 ? 6.671 -9.731 1.673 1.00 96.62 154 LEU A C 1
ATOM 1126 O O . LEU A 1 154 ? 7.271 -8.660 1.542 1.00 96.62 154 LEU A O 1
ATOM 1130 N N . GLU A 1 155 ? 6.734 -10.701 0.763 1.00 96.31 155 GLU A N 1
ATOM 1131 C CA . GLU A 1 155 ? 7.504 -10.606 -0.473 1.00 96.31 155 GLU A CA 1
ATOM 1132 C C . GLU A 1 155 ? 6.961 -9.478 -1.348 1.00 96.31 155 GLU A C 1
ATOM 1134 O O . GLU A 1 155 ? 7.736 -8.645 -1.813 1.00 96.31 155 GLU A O 1
ATOM 1139 N N . LEU A 1 156 ? 5.635 -9.380 -1.494 1.00 96.38 156 LEU A N 1
ATOM 1140 C CA . LEU A 1 156 ? 4.998 -8.286 -2.226 1.00 96.38 156 LEU A CA 1
ATOM 1141 C C . LEU A 1 156 ? 5.362 -6.925 -1.626 1.00 96.38 156 LEU A C 1
ATOM 1143 O O . LEU A 1 156 ? 5.880 -6.070 -2.343 1.00 96.38 156 LEU A O 1
ATOM 1147 N N . ALA A 1 157 ? 5.163 -6.724 -0.318 1.00 97.44 157 ALA A N 1
ATOM 1148 C CA . ALA A 1 157 ? 5.504 -5.462 0.348 1.00 97.44 157 ALA A CA 1
ATOM 1149 C C . ALA A 1 157 ? 6.998 -5.107 0.214 1.00 97.44 157 ALA A C 1
ATOM 1151 O O . ALA A 1 157 ? 7.357 -3.933 0.083 1.00 97.44 157 ALA A O 1
ATOM 1152 N N . THR A 1 158 ? 7.873 -6.114 0.224 1.00 97.19 158 THR A N 1
ATOM 1153 C CA . THR A 1 158 ? 9.324 -5.941 0.064 1.00 97.19 158 THR A CA 1
ATOM 1154 C C . THR A 1 158 ? 9.695 -5.568 -1.369 1.00 97.19 158 THR A C 1
ATOM 1156 O O . THR A 1 158 ? 10.502 -4.660 -1.567 1.00 97.19 158 THR A O 1
ATOM 1159 N N . ILE A 1 159 ? 9.072 -6.194 -2.370 1.00 96.44 159 ILE A N 1
ATOM 1160 C CA . ILE A 1 159 ? 9.277 -5.871 -3.788 1.00 96.44 159 ILE A CA 1
ATOM 1161 C C . ILE A 1 159 ? 8.837 -4.435 -4.078 1.00 96.44 159 ILE A C 1
ATOM 1163 O O . ILE A 1 159 ? 9.593 -3.691 -4.701 1.00 96.44 159 ILE A O 1
ATOM 1167 N N . VAL A 1 160 ? 7.667 -4.003 -3.589 1.00 97.06 160 VAL A N 1
ATOM 1168 C CA . VAL A 1 160 ? 7.215 -2.612 -3.785 1.00 97.06 160 VAL A CA 1
ATOM 1169 C C . VAL A 1 160 ? 8.170 -1.628 -3.115 1.00 97.06 160 VAL A C 1
ATOM 1171 O O . VAL A 1 160 ? 8.517 -0.601 -3.697 1.00 97.06 160 VAL A O 1
ATOM 1174 N N . TRP A 1 161 ? 8.626 -1.943 -1.902 1.00 97.62 161 TRP A N 1
ATOM 1175 C CA . TRP A 1 161 ? 9.596 -1.116 -1.191 1.00 97.62 161 TRP A CA 1
ATOM 1176 C C . TRP A 1 161 ? 10.914 -0.987 -1.962 1.00 97.62 161 TRP A C 1
ATOM 1178 O O . TRP A 1 161 ? 11.426 0.121 -2.128 1.00 97.62 161 TRP A O 1
ATOM 1188 N N . ALA A 1 162 ? 11.436 -2.096 -2.490 1.00 97.25 162 ALA A N 1
ATOM 1189 C CA . ALA A 1 162 ? 12.637 -2.093 -3.315 1.00 97.25 162 ALA A CA 1
ATOM 1190 C C . ALA A 1 162 ? 12.423 -1.286 -4.604 1.00 97.25 162 ALA A C 1
ATOM 1192 O O . ALA A 1 162 ? 13.250 -0.439 -4.942 1.00 97.25 162 ALA A O 1
ATOM 1193 N N . ALA A 1 163 ? 11.280 -1.468 -5.272 1.00 96.12 163 ALA A N 1
ATOM 1194 C CA . ALA A 1 163 ? 10.912 -0.722 -6.471 1.00 96.12 163 ALA A CA 1
ATOM 1195 C C . ALA A 1 163 ? 10.870 0.794 -6.223 1.00 96.12 163 ALA A C 1
ATOM 1197 O O . ALA A 1 163 ? 11.368 1.578 -7.036 1.00 96.12 163 ALA A O 1
ATOM 1198 N N . ALA A 1 164 ? 10.318 1.205 -5.080 1.00 96.62 164 ALA A N 1
ATOM 1199 C CA . ALA A 1 164 ? 10.281 2.595 -4.649 1.00 96.62 164 ALA A CA 1
ATOM 1200 C C . ALA A 1 164 ? 11.682 3.150 -4.361 1.00 96.62 164 ALA A C 1
ATOM 1202 O O . ALA A 1 164 ? 12.038 4.221 -4.854 1.00 96.62 164 ALA A O 1
ATOM 1203 N N . ARG A 1 165 ? 12.507 2.410 -3.609 1.00 97.31 165 ARG A N 1
ATOM 1204 C CA . ARG A 1 165 ? 13.879 2.815 -3.254 1.00 97.31 165 ARG A CA 1
ATOM 1205 C C . ARG A 1 165 ? 14.787 2.950 -4.471 1.00 97.31 165 ARG A C 1
ATOM 1207 O O . ARG A 1 165 ? 15.593 3.874 -4.508 1.00 97.31 165 ARG A O 1
ATOM 1214 N N . LEU A 1 166 ? 14.630 2.064 -5.450 1.00 96.69 166 LEU A N 1
ATOM 1215 C CA . LEU A 1 166 ? 15.367 2.084 -6.715 1.00 96.69 166 LEU A CA 1
ATOM 1216 C C . LEU A 1 166 ? 14.776 3.058 -7.742 1.00 96.69 166 LEU A C 1
ATOM 1218 O O . LEU A 1 166 ? 15.349 3.223 -8.812 1.00 96.69 166 LEU A O 1
ATOM 1222 N N . GLN A 1 167 ? 13.644 3.703 -7.434 1.00 95.88 167 GLN A N 1
ATOM 1223 C CA . GLN A 1 167 ? 12.923 4.581 -8.355 1.00 95.88 167 GLN A CA 1
ATOM 1224 C C . GLN A 1 167 ? 12.677 3.906 -9.714 1.00 95.88 167 GLN A C 1
ATOM 1226 O O . GLN A 1 167 ? 12.914 4.511 -10.759 1.00 95.88 167 GLN A O 1
ATOM 1231 N N . LEU A 1 168 ? 12.190 2.655 -9.714 1.00 92.69 168 LEU A N 1
ATOM 1232 C CA . LEU A 1 168 ? 12.031 1.868 -10.948 1.00 92.69 168 LEU A CA 1
ATOM 1233 C C . LEU A 1 168 ? 11.183 2.574 -12.013 1.00 92.69 168 LEU A C 1
ATOM 1235 O O . LEU A 1 168 ? 11.462 2.431 -13.196 1.00 92.69 168 LEU A O 1
ATOM 1239 N N . HIS A 1 169 ? 10.218 3.406 -11.609 1.00 94.81 169 HIS A N 1
ATOM 1240 C CA . HIS A 1 169 ? 9.425 4.224 -12.532 1.00 94.81 169 HIS A CA 1
ATOM 1241 C C . HIS A 1 169 ? 10.259 5.213 -13.369 1.00 94.81 169 HIS A C 1
ATOM 1243 O O . HIS A 1 169 ? 9.811 5.636 -14.429 1.00 94.81 169 HIS A O 1
ATOM 1249 N N . ARG A 1 170 ? 11.450 5.604 -12.894 1.00 94.12 170 ARG A N 1
ATOM 1250 C CA . ARG A 1 170 ? 12.404 6.462 -13.619 1.00 94.12 170 ARG A CA 1
ATOM 1251 C C . ARG A 1 170 ? 13.494 5.660 -14.303 1.00 94.12 170 ARG A C 1
ATOM 1253 O O . ARG A 1 170 ? 13.910 6.034 -15.389 1.00 94.12 170 ARG A O 1
ATOM 1260 N N . ALA A 1 171 ? 13.976 4.613 -13.637 1.00 94.44 171 ALA A N 1
ATOM 1261 C CA . ALA A 1 171 ? 15.065 3.797 -14.153 1.00 94.44 171 ALA A CA 1
ATOM 1262 C C . ALA A 1 171 ? 14.627 2.960 -15.363 1.00 94.44 171 ALA A C 1
ATOM 1264 O O . ALA A 1 171 ? 15.411 2.792 -16.288 1.00 94.44 171 ALA A O 1
ATOM 1265 N N . VAL A 1 172 ? 13.392 2.443 -15.343 1.00 94.19 172 VAL A N 1
ATOM 1266 C CA . VAL A 1 172 ? 12.882 1.483 -16.330 1.00 94.19 172 VAL A CA 1
ATOM 1267 C C . VAL A 1 172 ? 11.389 1.755 -16.622 1.00 94.19 172 VAL A C 1
ATOM 1269 O O . VAL A 1 172 ? 10.510 0.969 -16.238 1.00 94.19 172 VAL A O 1
ATOM 1272 N N . PRO A 1 173 ? 11.054 2.912 -17.228 1.00 92.62 173 PRO A N 1
ATOM 1273 C CA . PRO A 1 173 ? 9.669 3.358 -17.399 1.00 92.62 173 PRO A CA 1
ATOM 1274 C C . PRO A 1 173 ? 8.817 2.411 -18.258 1.00 92.62 173 PRO A C 1
ATOM 1276 O O . PRO A 1 173 ? 7.619 2.285 -18.016 1.00 92.62 173 PRO A O 1
ATOM 1279 N N . GLU A 1 174 ? 9.414 1.705 -19.216 1.00 90.44 174 GLU A N 1
ATOM 1280 C CA . GLU A 1 174 ? 8.752 0.732 -20.093 1.00 90.44 174 GLU A CA 1
ATOM 1281 C C . GLU A 1 174 ? 8.211 -0.495 -19.343 1.00 90.44 174 GLU A C 1
ATOM 1283 O O . GLU A 1 174 ? 7.178 -1.055 -19.716 1.00 90.44 174 GLU A O 1
ATOM 1288 N N . HIS A 1 175 ? 8.865 -0.889 -18.247 1.00 87.69 175 HIS A N 1
ATOM 1289 C CA . HIS A 1 175 ? 8.496 -2.066 -17.458 1.00 87.69 175 HIS A CA 1
ATOM 1290 C C . HIS A 1 175 ? 7.676 -1.728 -16.214 1.00 87.69 175 HIS A C 1
ATOM 1292 O O . HIS A 1 175 ? 7.036 -2.592 -15.614 1.00 87.69 175 HIS A O 1
ATOM 1298 N N . PHE A 1 176 ? 7.636 -0.458 -15.835 1.00 91.88 176 PHE A N 1
ATOM 1299 C CA . PHE A 1 176 ? 6.919 -0.038 -14.645 1.00 91.88 176 PHE A CA 1
ATOM 1300 C C . PHE A 1 176 ? 5.405 -0.362 -14.666 1.00 91.88 176 PHE A C 1
ATOM 1302 O O . PHE A 1 176 ? 4.911 -0.868 -13.654 1.00 91.88 176 PHE A O 1
ATOM 1309 N N . PRO A 1 177 ? 4.653 -0.165 -15.772 1.00 91.75 177 PRO A N 1
ATOM 1310 C CA . PRO A 1 177 ? 3.209 -0.412 -15.781 1.00 91.75 177 PRO A CA 1
ATOM 1311 C C . PRO A 1 177 ? 2.809 -1.869 -15.518 1.00 91.75 177 PRO A C 1
ATOM 1313 O O . PRO A 1 177 ? 1.847 -2.111 -14.788 1.00 91.75 177 PRO A O 1
ATOM 1316 N N . TRP A 1 178 ? 3.530 -2.845 -16.087 1.00 89.44 178 TRP A N 1
ATOM 1317 C CA . TRP A 1 178 ? 3.190 -4.260 -15.892 1.00 89.44 178 TRP A CA 1
ATOM 1318 C C . TRP A 1 178 ? 3.514 -4.716 -14.469 1.00 89.44 178 TRP A C 1
ATOM 1320 O O . TRP A 1 178 ? 2.692 -5.372 -13.832 1.00 89.44 178 TRP A O 1
ATOM 1330 N N . LEU A 1 179 ? 4.663 -4.286 -13.939 1.00 91.75 179 LEU A N 1
ATOM 1331 C CA . LEU A 1 179 ? 5.070 -4.594 -12.574 1.00 91.75 179 LEU A CA 1
ATOM 1332 C C . LEU A 1 179 ? 4.056 -4.029 -11.575 1.00 91.75 179 LEU A C 1
ATOM 1334 O O . LEU A 1 179 ? 3.625 -4.723 -10.655 1.00 91.75 179 LEU A O 1
ATOM 1338 N N . LEU A 1 180 ? 3.642 -2.775 -11.778 1.00 94.06 180 LEU A N 1
ATOM 1339 C CA . LEU A 1 180 ? 2.639 -2.128 -10.942 1.00 94.06 180 LEU A CA 1
ATOM 1340 C C . LEU A 1 180 ? 1.301 -2.874 -10.995 1.00 94.06 180 LEU A C 1
ATOM 1342 O O . LEU A 1 180 ? 0.689 -3.093 -9.951 1.00 94.06 180 LEU A O 1
ATOM 1346 N N . HIS A 1 181 ? 0.854 -3.292 -12.182 1.00 90.69 181 HIS A N 1
ATOM 1347 C CA . HIS A 1 181 ? -0.368 -4.080 -12.320 1.00 90.69 181 HIS A CA 1
ATOM 1348 C C . HIS A 1 181 ? -0.308 -5.380 -11.513 1.00 90.69 181 HIS A C 1
ATOM 1350 O O . HIS A 1 181 ? -1.238 -5.668 -10.759 1.00 90.69 181 HIS A O 1
ATOM 1356 N N . ASP A 1 182 ? 0.779 -6.143 -11.624 1.00 91.44 182 ASP A N 1
ATOM 1357 C CA . ASP A 1 182 ? 0.909 -7.434 -10.946 1.00 91.44 182 ASP A CA 1
ATOM 1358 C C . ASP A 1 182 ? 1.018 -7.276 -9.427 1.00 91.44 182 ASP A C 1
ATOM 1360 O O . ASP A 1 182 ? 0.390 -8.027 -8.677 1.00 91.44 182 ASP A O 1
ATOM 1364 N N . ILE A 1 183 ? 1.714 -6.235 -8.962 1.00 94.00 183 ILE A N 1
ATOM 1365 C CA . ILE A 1 183 ? 1.748 -5.843 -7.549 1.00 94.00 183 ILE A CA 1
ATOM 1366 C C . ILE A 1 183 ? 0.339 -5.505 -7.041 1.00 94.00 183 ILE A C 1
ATOM 1368 O O . ILE A 1 183 ? -0.074 -5.988 -5.981 1.00 94.00 183 ILE A O 1
ATOM 1372 N N . MET A 1 184 ? -0.422 -4.690 -7.777 1.00 94.81 184 MET A N 1
ATOM 1373 C CA . MET A 1 184 ? -1.776 -4.282 -7.382 1.00 94.81 184 MET A CA 1
ATOM 1374 C C . MET A 1 184 ? -2.745 -5.464 -7.390 1.00 94.81 184 MET A C 1
ATOM 1376 O O . MET A 1 184 ? -3.526 -5.639 -6.454 1.00 94.81 184 MET A O 1
ATOM 1380 N N . TYR A 1 185 ? -2.671 -6.309 -8.416 1.00 92.56 185 TYR A N 1
ATOM 1381 C CA . TYR A 1 185 ? -3.491 -7.507 -8.545 1.00 92.56 185 TYR A CA 1
ATOM 1382 C C . TYR A 1 185 ? -3.174 -8.524 -7.438 1.00 92.56 185 TYR A C 1
ATOM 1384 O O . TYR A 1 185 ? -4.080 -9.029 -6.768 1.00 92.56 185 TYR A O 1
ATOM 1392 N N . GLY A 1 186 ? -1.888 -8.798 -7.208 1.00 93.69 186 GLY A N 1
ATOM 1393 C CA . GLY A 1 186 ? -1.419 -9.725 -6.182 1.00 93.69 186 GLY A CA 1
ATOM 1394 C C . GLY A 1 186 ? -1.794 -9.270 -4.775 1.00 93.69 186 GLY A C 1
ATOM 1395 O O . GLY A 1 186 ? -2.410 -10.032 -4.027 1.00 93.69 186 GLY A O 1
ATOM 1396 N N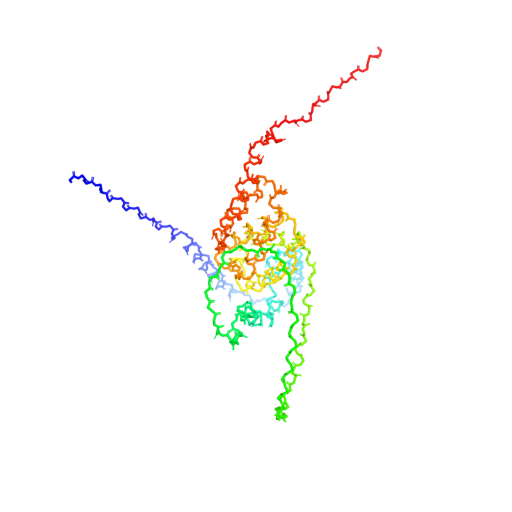 . SER A 1 187 ? -1.512 -8.007 -4.443 1.00 96.50 187 SER A N 1
ATOM 1397 C CA . SER A 1 187 ? -1.869 -7.430 -3.140 1.00 96.50 187 SER A CA 1
ATOM 1398 C C . SER A 1 187 ? -3.380 -7.388 -2.915 1.00 96.50 187 SER A C 1
ATOM 1400 O O . SER A 1 187 ? -3.838 -7.715 -1.824 1.00 96.50 187 SER A O 1
ATOM 1402 N N . TYR A 1 188 ? -4.181 -7.086 -3.943 1.00 96.38 188 TYR A N 1
ATOM 1403 C CA . TYR A 1 188 ? -5.640 -7.124 -3.829 1.00 96.38 188 TYR A CA 1
ATOM 1404 C C . TYR A 1 188 ? -6.163 -8.495 -3.403 1.00 96.38 188 TYR A C 1
ATOM 1406 O O . TYR A 1 188 ? -7.003 -8.588 -2.507 1.00 96.38 188 TYR A O 1
ATOM 1414 N N . ASN A 1 189 ? -5.677 -9.561 -4.041 1.00 95.31 189 ASN A N 1
ATOM 1415 C CA . ASN A 1 189 ? -6.134 -10.919 -3.756 1.00 95.31 189 ASN A CA 1
ATOM 1416 C C . ASN A 1 189 ? -5.668 -11.413 -2.387 1.00 95.31 189 ASN A C 1
ATOM 1418 O O . ASN A 1 189 ? -6.371 -12.196 -1.752 1.00 95.31 189 ASN A O 1
ATOM 1422 N N . GLN A 1 190 ? -4.515 -10.930 -1.928 1.00 96.31 190 GLN A N 1
ATOM 1423 C CA . GLN A 1 190 ? -3.897 -11.370 -0.684 1.00 96.31 190 GLN A CA 1
ATOM 1424 C C . GLN A 1 190 ? -4.150 -10.433 0.503 1.00 96.31 190 GLN A C 1
ATOM 1426 O O . GLN A 1 190 ? -3.668 -10.716 1.592 1.00 96.31 190 GLN A O 1
ATOM 1431 N N . MET A 1 191 ? -4.922 -9.352 0.337 1.00 97.00 191 MET A N 1
ATOM 1432 C CA . MET A 1 191 ? -5.032 -8.261 1.320 1.00 97.00 191 MET A CA 1
ATOM 1433 C C . MET A 1 191 ? -5.378 -8.719 2.749 1.00 97.00 191 MET A C 1
ATOM 1435 O O . MET A 1 191 ? -4.871 -8.161 3.712 1.00 97.00 191 MET A O 1
ATOM 1439 N N . SER A 1 192 ? -6.209 -9.757 2.896 1.00 97.12 192 SER A N 1
ATOM 1440 C CA . SER A 1 192 ? -6.608 -10.319 4.198 1.00 97.12 192 SER A CA 1
ATOM 1441 C C . SER A 1 192 ? -5.488 -11.061 4.937 1.00 97.12 192 SER A C 1
ATOM 1443 O O . SER A 1 192 ? -5.621 -11.335 6.127 1.00 97.12 192 SER A O 1
ATOM 1445 N N . TYR A 1 193 ? -4.412 -11.419 4.234 1.00 97.56 193 TYR A N 1
ATOM 1446 C CA . TYR A 1 193 ? -3.253 -12.126 4.780 1.00 97.56 193 TYR A CA 1
ATOM 1447 C C . TYR A 1 193 ? -2.110 -11.187 5.176 1.00 97.56 193 TYR A C 1
ATOM 1449 O O . TYR A 1 193 ? -1.157 -11.643 5.803 1.00 97.56 193 TYR A O 1
ATOM 1457 N N . PHE A 1 194 ? -2.184 -9.901 4.822 1.00 98.25 194 PHE A N 1
ATOM 1458 C CA . PHE A 1 194 ? -1.193 -8.925 5.260 1.00 98.25 194 PHE A CA 1
ATOM 1459 C C . PHE A 1 194 ? -1.366 -8.625 6.753 1.00 98.25 194 PHE A C 1
ATOM 1461 O O . PHE A 1 194 ? -2.486 -8.452 7.242 1.00 98.25 194 PHE A O 1
ATOM 1468 N N . ASP A 1 195 ? -0.249 -8.502 7.466 1.00 98.19 195 ASP A N 1
ATOM 1469 C CA . ASP A 1 195 ? -0.246 -7.900 8.800 1.00 98.19 195 ASP A CA 1
ATOM 1470 C C . ASP A 1 195 ? -0.275 -6.356 8.720 1.00 98.19 195 ASP A C 1
ATOM 1472 O O . ASP A 1 195 ? -0.101 -5.751 7.655 1.00 98.19 195 ASP A O 1
ATOM 1476 N N . GLY A 1 196 ? -0.498 -5.689 9.857 1.00 98.00 196 GLY A N 1
ATOM 1477 C CA . GLY A 1 196 ? -0.576 -4.225 9.896 1.00 98.00 196 GLY A CA 1
ATOM 1478 C C . GLY A 1 196 ? 0.712 -3.518 9.444 1.00 98.00 196 GLY A C 1
ATOM 1479 O O . GLY A 1 196 ? 0.653 -2.480 8.781 1.00 98.00 196 GLY A O 1
ATOM 1480 N N . ARG A 1 197 ? 1.887 -4.084 9.738 1.00 98.06 197 ARG A N 1
ATOM 1481 C CA . ARG A 1 197 ? 3.176 -3.503 9.339 1.00 98.06 197 ARG A CA 1
ATOM 1482 C C . ARG A 1 197 ? 3.385 -3.618 7.829 1.00 98.06 197 ARG A C 1
ATOM 1484 O O . ARG A 1 197 ? 3.824 -2.658 7.198 1.00 98.06 197 ARG A O 1
ATOM 1491 N N . GLN A 1 198 ? 3.049 -4.762 7.243 1.00 98.31 198 GLN A N 1
ATOM 1492 C CA . GLN A 1 198 ? 3.145 -5.017 5.810 1.00 98.31 198 GLN A CA 1
ATOM 1493 C C . GLN A 1 198 ? 2.182 -4.124 5.021 1.00 98.31 198 GLN A C 1
ATOM 1495 O O . GLN A 1 198 ? 2.586 -3.575 3.999 1.00 98.31 198 GLN A O 1
ATOM 1500 N N . LEU A 1 199 ? 0.949 -3.912 5.506 1.00 98.50 199 LEU A N 1
ATOM 1501 C CA . LEU A 1 199 ? 0.002 -2.969 4.892 1.00 98.50 199 LEU A CA 1
ATOM 1502 C C . LEU A 1 199 ? 0.550 -1.538 4.887 1.00 98.50 199 LEU A C 1
ATOM 1504 O O . LEU A 1 199 ? 0.529 -0.879 3.847 1.00 98.50 199 LEU A O 1
ATOM 1508 N N . ALA A 1 200 ? 1.081 -1.075 6.022 1.00 98.50 200 ALA A N 1
ATOM 1509 C CA . ALA A 1 200 ? 1.678 0.254 6.130 1.00 98.50 200 ALA A CA 1
ATOM 1510 C C . ALA A 1 200 ? 2.916 0.413 5.232 1.00 98.50 200 ALA A C 1
ATOM 1512 O O . ALA A 1 200 ? 3.100 1.453 4.600 1.00 98.50 200 ALA A O 1
ATOM 1513 N N . GLN A 1 201 ? 3.768 -0.614 5.147 1.00 98.38 201 GLN A N 1
ATOM 1514 C CA . GLN A 1 201 ? 4.924 -0.614 4.251 1.00 98.38 201 GLN A CA 1
ATOM 1515 C C . GLN A 1 201 ? 4.495 -0.605 2.781 1.00 98.38 201 GLN A C 1
ATOM 1517 O O . GLN A 1 201 ? 5.071 0.146 1.993 1.00 98.38 201 GLN A O 1
ATOM 1522 N N . LEU A 1 202 ? 3.502 -1.416 2.410 1.00 98.44 202 LEU A N 1
ATOM 1523 C CA . LEU A 1 202 ? 2.970 -1.487 1.054 1.00 98.44 202 LEU A CA 1
ATOM 1524 C C . LEU A 1 202 ? 2.445 -0.119 0.614 1.00 98.44 202 LEU A C 1
ATOM 1526 O O . LEU A 1 202 ? 2.889 0.395 -0.411 1.00 98.44 202 LEU A O 1
ATOM 1530 N N . SER A 1 203 ? 1.564 0.507 1.399 1.00 98.44 203 SER A N 1
ATOM 1531 C CA . SER A 1 203 ? 0.984 1.803 1.037 1.00 98.44 203 SER A CA 1
ATOM 1532 C C . SER A 1 203 ? 2.022 2.920 1.022 1.00 98.44 203 SER A C 1
ATOM 1534 O O . SER A 1 203 ? 2.049 3.723 0.092 1.00 98.44 203 SER A O 1
ATOM 1536 N N . TYR A 1 204 ? 2.932 2.949 1.996 1.00 98.56 204 TYR A N 1
ATOM 1537 C CA . TYR A 1 204 ? 4.031 3.909 1.993 1.00 98.56 204 TYR A CA 1
ATOM 1538 C C . TYR A 1 204 ? 4.911 3.756 0.750 1.00 98.56 204 TYR A C 1
ATOM 1540 O O . TYR A 1 204 ? 5.233 4.745 0.100 1.00 98.56 204 TYR A O 1
ATOM 1548 N N . SER A 1 205 ? 5.256 2.525 0.373 1.00 98.19 205 SER A N 1
ATOM 1549 C CA . SER A 1 205 ? 6.099 2.260 -0.797 1.00 98.19 205 SER A CA 1
ATOM 1550 C C . SER A 1 205 ? 5.395 2.626 -2.104 1.00 98.19 205 SER A C 1
ATOM 1552 O O . SER A 1 205 ? 6.014 3.223 -2.980 1.00 98.19 205 SER A O 1
ATOM 1554 N N . LEU A 1 206 ? 4.092 2.354 -2.216 1.00 97.81 206 LEU A N 1
ATOM 1555 C CA . LEU A 1 206 ? 3.279 2.815 -3.343 1.00 97.81 206 LEU A CA 1
ATOM 1556 C C . LEU A 1 206 ? 3.253 4.345 -3.430 1.00 97.81 206 LEU A C 1
ATOM 1558 O O . LEU A 1 206 ? 3.440 4.894 -4.511 1.00 97.81 206 LEU A O 1
ATOM 1562 N N . ALA A 1 207 ? 3.109 5.045 -2.302 1.00 97.81 207 ALA A N 1
ATOM 1563 C CA . ALA A 1 207 ? 3.131 6.507 -2.277 1.00 97.81 207 ALA A CA 1
ATOM 1564 C C . ALA A 1 207 ? 4.475 7.076 -2.775 1.00 97.81 207 ALA A C 1
ATOM 1566 O O . ALA A 1 207 ? 4.505 8.103 -3.450 1.00 97.81 207 ALA A O 1
ATOM 1567 N N . GLN A 1 208 ? 5.587 6.387 -2.495 1.00 97.88 208 GLN A N 1
ATOM 1568 C CA . GLN A 1 208 ? 6.926 6.781 -2.953 1.00 97.88 208 GLN A CA 1
ATOM 1569 C C . GLN A 1 208 ? 7.167 6.540 -4.453 1.00 97.88 208 GLN A C 1
ATOM 1571 O O . GLN A 1 208 ? 8.057 7.158 -5.037 1.00 97.88 208 GLN A O 1
ATOM 1576 N N . LEU A 1 209 ? 6.380 5.676 -5.102 1.00 96.50 209 LEU A N 1
ATOM 1577 C CA . LEU A 1 209 ? 6.431 5.490 -6.557 1.00 96.50 209 LEU A CA 1
ATOM 1578 C C . LEU A 1 209 ? 5.793 6.659 -7.332 1.00 96.50 209 LEU A C 1
ATOM 1580 O O . LEU A 1 209 ? 5.957 6.747 -8.548 1.00 96.50 209 LEU A O 1
ATOM 1584 N N . GLY A 1 210 ? 5.126 7.582 -6.635 1.00 93.94 210 GLY A N 1
ATOM 1585 C CA . GLY A 1 210 ? 4.593 8.816 -7.199 1.00 93.94 210 GLY A CA 1
ATOM 1586 C C . GLY A 1 210 ? 3.230 8.657 -7.887 1.00 93.94 210 GLY A C 1
ATOM 1587 O O . GLY A 1 210 ? 2.551 7.644 -7.712 1.00 93.94 210 GLY A O 1
ATOM 1588 N N . PRO A 1 211 ? 2.807 9.653 -8.691 1.00 93.19 211 PRO A N 1
ATOM 1589 C CA . PRO A 1 211 ? 1.450 9.725 -9.247 1.00 93.19 211 PRO A CA 1
ATOM 1590 C C . PRO A 1 211 ? 1.065 8.564 -10.171 1.00 93.19 211 PRO A C 1
ATOM 1592 O O . PRO A 1 211 ? -0.116 8.305 -10.380 1.00 93.19 211 PRO A O 1
ATOM 1595 N N . ALA A 1 212 ? 2.047 7.857 -10.732 1.00 90.31 212 ALA A N 1
ATOM 1596 C CA . ALA A 1 212 ? 1.795 6.696 -11.579 1.00 90.31 212 ALA A CA 1
ATOM 1597 C C . ALA A 1 212 ? 1.302 5.474 -10.782 1.00 90.31 212 ALA A C 1
ATOM 1599 O O . ALA A 1 212 ? 0.736 4.561 -11.370 1.00 90.31 212 ALA A O 1
ATOM 1600 N N . ALA A 1 213 ? 1.496 5.454 -9.458 1.00 94.25 213 ALA A N 1
ATOM 1601 C CA . ALA A 1 213 ? 1.149 4.338 -8.582 1.00 94.25 213 ALA A CA 1
ATOM 1602 C C . ALA A 1 213 ? -0.188 4.513 -7.838 1.00 94.25 213 ALA A C 1
ATOM 1604 O O . ALA A 1 213 ? -0.417 3.847 -6.828 1.00 94.25 213 ALA A O 1
ATOM 1605 N N . VAL A 1 214 ? -1.077 5.391 -8.320 1.00 94.62 214 VAL A N 1
ATOM 1606 C CA . VAL A 1 214 ? -2.406 5.581 -7.719 1.00 94.62 214 VAL A CA 1
ATOM 1607 C C . VAL A 1 214 ? -3.249 4.313 -7.925 1.00 94.62 214 VAL A C 1
ATOM 1609 O O . VAL A 1 214 ? -3.512 3.932 -9.069 1.00 94.62 214 VAL A O 1
ATOM 1612 N N . PRO A 1 215 ? -3.678 3.634 -6.846 1.00 95.88 215 PRO A N 1
ATOM 1613 C CA . PRO A 1 215 ? -4.403 2.380 -6.957 1.00 95.88 215 PRO A CA 1
ATOM 1614 C C . PRO A 1 215 ? -5.850 2.600 -7.434 1.00 95.88 215 PRO A C 1
ATOM 1616 O O . PRO A 1 215 ? -6.456 3.632 -7.132 1.00 95.88 215 PRO A O 1
ATOM 1619 N N . PRO A 1 216 ? -6.469 1.606 -8.101 1.00 95.00 216 PRO A N 1
ATOM 1620 C CA . PRO A 1 216 ? -7.889 1.656 -8.444 1.00 95.00 216 PRO A CA 1
ATOM 1621 C C . PRO A 1 216 ? -8.784 1.787 -7.203 1.00 95.00 216 PRO A C 1
ATOM 1623 O O . PRO A 1 216 ? -8.486 1.226 -6.145 1.00 95.00 216 PRO A O 1
ATOM 1626 N N . ALA A 1 217 ? -9.951 2.425 -7.340 1.00 94.62 217 ALA A N 1
ATOM 1627 C CA . ALA A 1 217 ? -10.863 2.686 -6.218 1.00 94.62 217 ALA A CA 1
ATOM 1628 C C . ALA A 1 217 ? -11.249 1.417 -5.431 1.00 94.62 217 ALA A C 1
ATOM 1630 O O . ALA A 1 217 ? -11.277 1.422 -4.199 1.00 94.62 217 ALA A O 1
ATOM 1631 N N . ARG A 1 218 ? -11.481 0.295 -6.128 1.00 94.75 218 ARG A N 1
ATOM 1632 C CA . ARG A 1 218 ? -11.810 -0.990 -5.486 1.00 94.75 218 ARG A CA 1
ATOM 1633 C C . ARG A 1 218 ? -10.648 -1.580 -4.685 1.00 94.75 218 ARG A C 1
ATOM 1635 O O . ARG A 1 218 ? -10.881 -2.239 -3.673 1.00 94.75 218 ARG A O 1
ATOM 1642 N N . TRP A 1 219 ? -9.411 -1.341 -5.125 1.00 97.38 219 TRP A N 1
ATOM 1643 C CA . TRP A 1 219 ? -8.224 -1.686 -4.347 1.00 97.38 219 TRP A CA 1
ATOM 1644 C C . TRP A 1 219 ? -8.172 -0.824 -3.088 1.00 97.38 219 TRP A C 1
ATOM 1646 O O . TRP A 1 219 ? -8.054 -1.368 -1.995 1.00 97.38 219 TRP A O 1
ATOM 1656 N N . GLY A 1 220 ? -8.382 0.491 -3.230 1.00 97.75 220 GLY A N 1
ATOM 1657 C CA . GLY A 1 220 ? -8.402 1.435 -2.112 1.00 97.75 220 GLY A CA 1
ATOM 1658 C C . GLY A 1 220 ? -9.427 1.074 -1.037 1.00 97.75 220 GLY A C 1
ATOM 1659 O O . GLY A 1 220 ? -9.084 1.020 0.140 1.00 97.75 220 GLY A O 1
ATOM 1660 N N . ALA A 1 221 ? -10.660 0.738 -1.428 1.00 97.44 221 ALA A N 1
ATOM 1661 C CA . ALA A 1 221 ? -11.704 0.314 -0.493 1.00 97.44 221 ALA A CA 1
ATOM 1662 C C . ALA A 1 221 ? -11.312 -0.956 0.286 1.00 97.44 221 ALA A C 1
ATOM 1664 O O . ALA A 1 221 ? -11.462 -1.012 1.507 1.00 97.44 221 ALA A O 1
ATOM 1665 N N . ARG A 1 222 ? -10.760 -1.964 -0.406 1.00 97.88 222 ARG A N 1
ATOM 1666 C CA . ARG A 1 222 ? -10.321 -3.218 0.225 1.00 97.88 222 ARG A CA 1
ATOM 1667 C C . ARG A 1 222 ? -9.112 -3.015 1.139 1.00 97.88 222 ARG A C 1
ATOM 1669 O O . ARG A 1 222 ? -9.069 -3.595 2.220 1.00 97.88 222 ARG A O 1
ATOM 1676 N N . PHE A 1 223 ? -8.159 -2.187 0.718 1.00 98.44 223 PHE A N 1
ATOM 1677 C CA . PHE A 1 223 ? -7.000 -1.809 1.521 1.00 98.44 223 PHE A CA 1
ATOM 1678 C C . PHE A 1 223 ? -7.426 -1.098 2.809 1.00 98.44 223 PHE A C 1
ATOM 1680 O O . PHE A 1 223 ? -6.988 -1.483 3.888 1.00 98.44 223 PHE A O 1
ATOM 1687 N N . LEU A 1 224 ? -8.318 -0.104 2.717 1.00 98.50 224 LEU A N 1
ATOM 1688 C CA . LEU A 1 224 ? -8.807 0.634 3.884 1.00 98.50 224 LEU A CA 1
ATOM 1689 C C . LEU A 1 224 ? -9.545 -0.277 4.870 1.00 98.50 224 LEU A C 1
ATOM 1691 O O . LEU A 1 224 ? -9.330 -0.143 6.074 1.00 98.50 224 LEU A O 1
ATOM 1695 N N . ALA A 1 225 ? -10.354 -1.225 4.387 1.00 98.31 225 ALA A N 1
ATOM 1696 C CA . ALA A 1 225 ? -10.998 -2.219 5.244 1.00 98.31 225 ALA A CA 1
ATOM 1697 C C . ALA A 1 225 ? -9.961 -3.073 6.000 1.00 98.31 225 ALA A C 1
ATOM 1699 O O . ALA A 1 225 ? -9.975 -3.104 7.229 1.00 98.31 225 ALA A O 1
ATOM 1700 N N . ALA A 1 226 ? -9.002 -3.673 5.283 1.00 98.25 226 ALA A N 1
ATOM 1701 C CA . ALA A 1 226 ? -7.963 -4.515 5.883 1.00 98.25 226 ALA A CA 1
ATOM 1702 C C . ALA A 1 226 ? -7.059 -3.739 6.863 1.00 98.25 226 ALA A C 1
ATOM 1704 O O . ALA A 1 226 ? -6.785 -4.199 7.970 1.00 98.25 226 ALA A O 1
ATOM 1705 N N . ALA A 1 227 ? -6.633 -2.527 6.494 1.00 98.44 227 ALA A N 1
ATOM 1706 C CA . ALA A 1 227 ? -5.835 -1.664 7.364 1.00 98.44 227 ALA A CA 1
ATOM 1707 C C . ALA A 1 227 ? -6.626 -1.215 8.603 1.00 98.44 227 ALA A C 1
ATOM 1709 O O . ALA A 1 227 ? -6.064 -1.129 9.693 1.00 98.44 227 ALA A O 1
ATOM 1710 N N . GLY A 1 228 ? -7.932 -0.975 8.440 1.00 98.38 228 GLY A N 1
ATOM 1711 C CA . GLY A 1 228 ? -8.881 -0.671 9.512 1.00 98.38 228 GLY A CA 1
ATOM 1712 C C . GLY A 1 228 ? -8.911 -1.739 10.600 1.00 98.38 228 GLY A C 1
ATOM 1713 O O . GLY A 1 228 ? -8.837 -1.413 11.782 1.00 98.38 228 GLY A O 1
ATOM 1714 N N . GLU A 1 229 ? -8.973 -3.009 10.201 1.00 98.38 229 GLU A N 1
ATOM 1715 C CA . GLU A 1 229 ? -9.013 -4.156 11.117 1.00 98.38 229 GLU A CA 1
ATOM 1716 C C . GLU A 1 229 ? -7.697 -4.352 11.885 1.00 98.38 229 GLU A C 1
ATOM 1718 O O . GLU A 1 229 ? -7.712 -4.769 13.040 1.00 98.38 229 GLU A O 1
ATOM 1723 N N . ARG A 1 230 ? -6.554 -4.020 11.270 1.00 98.44 230 ARG A N 1
ATOM 1724 C CA . ARG A 1 230 ? -5.210 -4.252 11.838 1.00 98.44 230 ARG A CA 1
ATOM 1725 C C . ARG A 1 230 ? -4.596 -3.053 12.548 1.00 98.44 230 ARG A C 1
ATOM 1727 O O . ARG A 1 230 ? -3.485 -3.139 13.064 1.00 98.44 230 ARG A O 1
ATOM 1734 N N . MET A 1 231 ? -5.307 -1.936 12.608 1.00 98.00 231 MET A N 1
ATOM 1735 C CA . MET A 1 231 ? -4.784 -0.667 13.111 1.00 98.00 231 MET A CA 1
ATOM 1736 C C . MET A 1 231 ? -4.339 -0.729 14.581 1.00 98.00 231 MET A C 1
ATOM 1738 O O . MET A 1 231 ? -3.332 -0.129 14.948 1.00 98.00 231 MET A O 1
ATOM 1742 N N . GLY A 1 232 ? -5.043 -1.499 15.419 1.00 97.19 232 GLY A N 1
ATOM 1743 C CA . GLY A 1 232 ? -4.675 -1.695 16.828 1.00 97.19 232 GLY A CA 1
ATOM 1744 C C . GLY A 1 232 ? -3.365 -2.471 17.027 1.00 97.19 232 GLY A C 1
ATOM 1745 O O . GLY A 1 232 ? -2.676 -2.280 18.030 1.00 97.19 232 GLY A O 1
ATOM 1746 N N . GLU A 1 233 ? -2.984 -3.306 16.058 1.00 97.06 233 GLU A N 1
ATOM 1747 C CA . GLU A 1 233 ? -1.766 -4.128 16.095 1.00 97.06 233 GLU A CA 1
ATOM 1748 C C . GLU A 1 233 ? -0.523 -3.349 15.634 1.00 97.06 233 GLU A C 1
ATOM 1750 O O . GLU A 1 233 ? 0.600 -3.731 15.957 1.00 97.06 233 GLU A O 1
ATOM 1755 N N . MET A 1 234 ? -0.708 -2.242 14.910 1.00 97.88 234 MET A N 1
ATOM 1756 C CA . MET A 1 234 ? 0.381 -1.449 14.341 1.00 97.88 234 MET A CA 1
ATOM 1757 C C . MET A 1 234 ? 1.180 -0.689 15.412 1.00 97.88 234 MET A C 1
ATOM 1759 O O . MET A 1 234 ? 0.631 -0.170 16.393 1.00 97.88 234 MET A O 1
ATOM 1763 N N . ASP A 1 235 ? 2.493 -0.589 15.194 1.00 96.12 235 ASP A N 1
ATOM 1764 C CA . ASP A 1 235 ? 3.379 0.286 15.961 1.00 96.12 235 ASP A CA 1
ATOM 1765 C C . ASP A 1 235 ? 3.274 1.755 15.503 1.00 96.12 235 ASP A C 1
ATOM 1767 O O . ASP A 1 235 ? 2.635 2.085 14.499 1.00 96.12 235 ASP A O 1
ATOM 1771 N N . SER A 1 236 ? 3.906 2.661 16.252 1.00 96.12 236 SER A N 1
ATOM 1772 C CA . SER A 1 236 ? 3.863 4.105 15.986 1.00 96.12 236 SER A CA 1
ATOM 1773 C C . SER A 1 236 ? 4.378 4.464 14.588 1.00 96.12 236 SER A C 1
ATOM 1775 O O . SER A 1 236 ? 3.830 5.352 13.936 1.00 96.12 236 SER A O 1
ATOM 1777 N N . GLN A 1 237 ? 5.414 3.765 14.113 1.00 96.50 237 GLN A N 1
ATOM 1778 C CA . GLN A 1 237 ? 6.009 4.010 12.800 1.00 96.50 237 GLN A CA 1
ATOM 1779 C C . GLN A 1 237 ? 5.070 3.569 11.672 1.00 96.50 237 GLN A C 1
ATOM 1781 O O . GLN A 1 237 ? 4.907 4.284 10.685 1.00 96.50 237 GLN A O 1
ATOM 1786 N N . SER A 1 238 ? 4.434 2.410 11.820 1.00 97.94 238 SER A N 1
ATOM 1787 C CA . SER A 1 238 ? 3.491 1.853 10.852 1.00 97.94 238 SER A CA 1
ATOM 1788 C C . SER A 1 238 ? 2.244 2.729 10.744 1.00 97.94 238 SER A C 1
ATOM 1790 O O . SER A 1 238 ? 1.817 3.039 9.635 1.00 97.94 238 SER A O 1
ATOM 1792 N N . LEU A 1 239 ? 1.714 3.217 11.871 1.00 98.38 239 LEU A N 1
ATOM 1793 C CA . LEU A 1 239 ? 0.596 4.167 11.881 1.00 98.38 239 LEU A CA 1
ATOM 1794 C C . LEU A 1 239 ? 0.954 5.483 11.174 1.00 98.38 239 LEU A C 1
ATOM 1796 O O . LEU A 1 239 ? 0.167 5.980 10.367 1.00 98.38 239 LEU A O 1
ATOM 1800 N N . ALA A 1 240 ? 2.151 6.025 11.423 1.00 98.19 240 ALA A N 1
ATOM 1801 C CA . ALA A 1 240 ? 2.625 7.240 10.760 1.00 98.19 240 ALA A CA 1
ATOM 1802 C C . ALA A 1 240 ? 2.799 7.043 9.243 1.00 98.19 240 ALA A C 1
ATOM 1804 O O . ALA A 1 240 ? 2.339 7.869 8.454 1.00 98.19 240 ALA A O 1
ATOM 1805 N N . ASN A 1 241 ? 3.409 5.928 8.830 1.00 98.44 241 ASN A N 1
ATOM 1806 C CA . ASN A 1 241 ? 3.582 5.567 7.422 1.00 98.44 241 ASN A CA 1
ATOM 1807 C C . ASN A 1 241 ? 2.233 5.400 6.712 1.00 98.44 241 ASN A C 1
ATOM 1809 O O . ASN A 1 241 ? 2.043 5.933 5.616 1.00 98.44 241 ASN A O 1
ATOM 1813 N N . LEU A 1 242 ? 1.289 4.705 7.355 1.00 98.56 242 LEU A N 1
ATOM 1814 C CA . LEU A 1 242 ? -0.066 4.526 6.849 1.00 98.56 242 LEU A CA 1
ATOM 1815 C C . LEU A 1 242 ? -0.743 5.884 6.646 1.00 98.56 242 LEU A C 1
ATOM 1817 O O . LEU A 1 242 ? -1.183 6.170 5.536 1.00 98.56 242 LEU A O 1
ATOM 1821 N N . ALA A 1 243 ? -0.758 6.744 7.670 1.00 98.44 243 ALA A N 1
ATOM 1822 C CA . ALA A 1 243 ? -1.374 8.070 7.608 1.00 98.44 243 ALA A CA 1
ATOM 1823 C C . ALA A 1 243 ? -0.774 8.943 6.494 1.00 98.44 243 ALA A C 1
ATOM 1825 O O . ALA A 1 243 ? -1.510 9.533 5.704 1.00 98.44 243 ALA A O 1
ATOM 1826 N N . HIS A 1 244 ? 0.557 8.972 6.395 1.00 98.19 244 HIS A N 1
ATOM 1827 C CA . HIS A 1 244 ? 1.272 9.718 5.361 1.00 98.19 244 HIS A CA 1
ATOM 1828 C C . HIS A 1 244 ? 0.938 9.215 3.949 1.00 98.19 244 HIS A C 1
ATOM 1830 O O . HIS A 1 244 ? 0.859 10.001 3.011 1.00 98.19 244 HIS A O 1
ATOM 1836 N N . SER A 1 245 ? 0.733 7.907 3.778 1.00 98.38 245 SER A N 1
ATOM 1837 C CA . SER A 1 245 ? 0.465 7.313 2.464 1.00 98.38 245 SER A CA 1
ATOM 1838 C C . SER A 1 245 ? -0.939 7.582 1.909 1.00 98.38 245 SER A C 1
ATOM 1840 O O . SER A 1 245 ? -1.152 7.397 0.714 1.00 98.38 245 SER A O 1
ATOM 1842 N N . LEU A 1 246 ? -1.895 8.030 2.732 1.00 98.31 246 LEU A N 1
ATOM 1843 C CA . LEU A 1 246 ? -3.283 8.208 2.290 1.00 98.31 246 LEU A CA 1
ATOM 1844 C C . LEU A 1 246 ? -3.434 9.312 1.238 1.00 98.31 246 LEU A C 1
ATOM 1846 O O . LEU A 1 246 ? -4.184 9.140 0.280 1.00 98.31 246 LEU A O 1
ATOM 1850 N N . GLU A 1 247 ? -2.728 10.432 1.406 1.00 97.56 247 GLU A N 1
ATOM 1851 C CA . GLU A 1 247 ? -2.856 11.589 0.514 1.00 97.56 247 GLU A CA 1
ATOM 1852 C C . GLU A 1 247 ? -2.244 11.335 -0.875 1.00 97.56 247 GLU A C 1
ATOM 1854 O O . GLU A 1 247 ? -2.991 11.471 -1.849 1.00 97.56 247 GLU A O 1
ATOM 1859 N N . PRO A 1 248 ? -0.994 10.840 -1.011 1.00 97.62 248 PRO A N 1
ATOM 1860 C CA . PRO A 1 248 ? -0.400 10.601 -2.329 1.00 97.62 248 PRO A CA 1
ATOM 1861 C C . PRO A 1 248 ? -1.112 9.502 -3.123 1.00 97.62 248 PRO A C 1
ATOM 1863 O O . PRO A 1 248 ? -1.120 9.522 -4.351 1.00 97.62 248 PRO A O 1
ATOM 1866 N N . LEU A 1 249 ? -1.729 8.543 -2.425 1.00 97.44 249 LEU A N 1
ATOM 1867 C CA . LEU A 1 249 ? -2.528 7.480 -3.038 1.00 97.44 249 LEU A CA 1
ATOM 1868 C C . LEU A 1 249 ? -3.984 7.893 -3.296 1.00 97.44 249 LEU A C 1
ATOM 1870 O O . LEU A 1 249 ? -4.764 7.083 -3.796 1.00 97.44 249 LEU A O 1
ATOM 1874 N N . ASN A 1 250 ? -4.366 9.124 -2.942 1.00 97.31 250 ASN A N 1
ATOM 1875 C CA . ASN A 1 250 ? -5.731 9.642 -3.015 1.00 97.31 250 ASN A CA 1
ATOM 1876 C C . ASN A 1 250 ? -6.772 8.719 -2.344 1.00 97.31 250 ASN A C 1
ATOM 1878 O O . ASN A 1 250 ? -7.899 8.556 -2.820 1.00 97.31 250 ASN A O 1
ATOM 1882 N N . LEU A 1 251 ? -6.401 8.112 -1.216 1.00 97.88 251 LEU A N 1
ATOM 1883 C CA . LEU A 1 251 ? -7.296 7.289 -0.412 1.00 97.88 251 LEU A CA 1
ATOM 1884 C C . LEU A 1 251 ? -8.113 8.184 0.522 1.00 97.88 251 LEU A C 1
ATOM 1886 O O . LEU A 1 251 ? -7.573 8.980 1.291 1.00 97.88 251 LEU A O 1
ATOM 1890 N N . ARG A 1 252 ? -9.439 8.046 0.461 1.00 97.69 252 ARG A N 1
ATOM 1891 C CA . ARG A 1 252 ? -10.395 8.846 1.236 1.00 97.69 252 ARG A CA 1
ATOM 1892 C C . ARG A 1 252 ? -11.098 7.959 2.270 1.00 97.69 252 ARG A C 1
ATOM 1894 O O . ARG A 1 252 ? -12.180 7.454 1.978 1.00 97.69 252 ARG A O 1
ATOM 1901 N N . PRO A 1 253 ? -10.492 7.719 3.447 1.00 97.88 253 PRO A N 1
ATOM 1902 C CA . PRO A 1 253 ? -11.169 6.998 4.518 1.00 97.88 253 PRO A CA 1
ATOM 1903 C C . PRO A 1 253 ? -12.368 7.791 5.039 1.00 97.88 253 PRO A C 1
ATOM 1905 O O . PRO A 1 253 ? -12.368 9.026 5.039 1.00 97.88 253 PRO A O 1
ATOM 1908 N N . ASP A 1 254 ? -13.380 7.078 5.523 1.00 98.19 254 ASP A N 1
ATOM 1909 C CA . ASP A 1 254 ? -14.506 7.710 6.197 1.00 98.19 254 ASP A CA 1
ATOM 1910 C C . ASP A 1 254 ? -14.100 8.279 7.581 1.00 98.19 254 ASP A C 1
ATOM 1912 O O . ASP A 1 254 ? -13.054 7.926 8.146 1.00 98.19 254 ASP A O 1
ATOM 1916 N N . PRO A 1 255 ? -14.919 9.167 8.177 1.00 98.19 255 PRO A N 1
ATOM 1917 C CA . PRO A 1 255 ?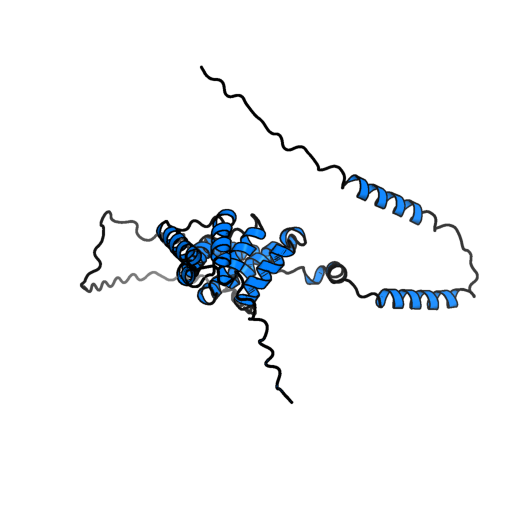 -14.609 9.744 9.482 1.00 98.19 255 PRO A CA 1
ATOM 1918 C C . PRO A 1 255 ? -14.497 8.730 10.631 1.00 98.19 255 PRO A C 1
ATOM 1920 O O . PRO A 1 255 ? -13.834 9.024 11.624 1.00 98.19 255 PRO A O 1
ATOM 1923 N N . ALA A 1 256 ? -15.154 7.568 10.555 1.00 98.12 256 ALA A N 1
ATOM 1924 C CA . ALA A 1 256 ? -15.054 6.541 11.591 1.00 98.12 256 ALA A CA 1
ATOM 1925 C C . ALA A 1 256 ? -13.688 5.850 11.550 1.00 98.12 256 ALA A C 1
ATOM 1927 O O . ALA A 1 256 ? -13.057 5.691 12.596 1.00 98.12 256 ALA A O 1
ATOM 1928 N N . TRP A 1 257 ? -13.196 5.543 10.352 1.00 98.38 257 TRP A N 1
ATOM 1929 C CA . TRP A 1 257 ? -11.856 5.012 10.128 1.00 98.38 257 TRP A CA 1
ATOM 1930 C C . TRP A 1 257 ? -10.778 5.976 10.644 1.00 98.38 257 TRP A C 1
ATOM 1932 O O . TRP A 1 257 ? -9.874 5.570 11.370 1.00 98.38 257 TRP A O 1
ATOM 1942 N N . LEU A 1 258 ? -10.914 7.282 10.373 1.00 98.56 258 LEU A N 1
ATOM 1943 C CA . LEU A 1 258 ? -9.986 8.301 10.889 1.00 98.56 258 LEU A CA 1
ATOM 1944 C C . LEU A 1 258 ? -9.992 8.390 12.422 1.00 98.56 258 LEU A C 1
ATOM 1946 O O . LEU A 1 258 ? -8.934 8.527 13.036 1.00 98.56 258 LEU A O 1
ATOM 1950 N N . ARG A 1 259 ? -11.163 8.279 13.064 1.00 98.44 259 ARG A N 1
ATOM 1951 C CA . ARG A 1 259 ? -11.246 8.213 14.534 1.00 98.44 259 ARG A CA 1
ATOM 1952 C C . ARG A 1 259 ? -10.525 6.983 15.085 1.00 98.44 259 ARG A C 1
ATOM 1954 O O . ARG A 1 259 ? -9.856 7.101 16.108 1.00 98.44 259 ARG A O 1
ATOM 1961 N N . HIS A 1 260 ? -10.620 5.839 14.405 1.00 98.31 260 HIS A N 1
ATOM 1962 C CA . HIS A 1 260 ? -9.895 4.628 14.792 1.00 98.31 260 HIS A CA 1
ATOM 1963 C C . HIS A 1 260 ? -8.374 4.829 14.693 1.00 98.31 260 HIS A C 1
ATOM 1965 O O . HIS A 1 260 ? -7.657 4.508 15.641 1.00 98.31 260 HIS A O 1
ATOM 1971 N N . LEU A 1 261 ? -7.894 5.468 13.619 1.00 98.38 261 LEU A N 1
ATOM 1972 C CA . LEU A 1 261 ? -6.476 5.803 13.445 1.00 98.38 261 LEU A CA 1
ATOM 1973 C C . LEU A 1 261 ? -5.953 6.713 14.561 1.00 98.38 261 LEU A C 1
ATOM 1975 O O . LEU A 1 261 ? -4.874 6.472 15.109 1.00 98.38 261 LEU A O 1
ATOM 1979 N N . LEU A 1 262 ? -6.725 7.739 14.928 1.00 98.31 262 LEU A N 1
ATOM 1980 C CA . LEU A 1 262 ? -6.370 8.659 16.010 1.00 98.31 262 LEU A CA 1
ATOM 1981 C C . LEU A 1 262 ? -6.356 7.959 17.375 1.00 98.31 262 LEU A C 1
ATOM 1983 O O . LEU A 1 262 ? -5.440 8.186 18.163 1.00 98.31 262 LEU A O 1
ATOM 1987 N N . ALA A 1 263 ? -7.323 7.078 17.644 1.00 98.12 263 ALA A N 1
ATOM 1988 C CA . ALA A 1 263 ? -7.371 6.299 18.880 1.00 98.12 263 ALA A CA 1
ATOM 1989 C C . ALA A 1 263 ? -6.176 5.332 19.000 1.00 98.12 263 ALA A C 1
ATOM 1991 O O . ALA A 1 263 ? -5.526 5.274 20.050 1.00 98.12 263 ALA A O 1
ATOM 1992 N N . ALA A 1 264 ? -5.839 4.624 17.915 1.00 97.69 264 ALA A N 1
ATOM 1993 C CA . ALA A 1 264 ? -4.674 3.741 17.859 1.00 97.69 264 ALA A CA 1
ATOM 1994 C C . ALA A 1 264 ? -3.369 4.525 18.084 1.00 97.69 264 ALA A C 1
ATOM 1996 O O . ALA A 1 264 ? -2.557 4.155 18.932 1.00 97.69 264 ALA A O 1
ATOM 1997 N N . SER A 1 265 ? -3.211 5.667 17.408 1.00 97.69 265 SER A N 1
ATOM 1998 C CA . SER A 1 265 ? -2.044 6.547 17.563 1.00 97.69 265 SER A CA 1
ATOM 1999 C C . SER A 1 265 ? -1.917 7.095 18.988 1.00 97.69 265 SER A C 1
ATOM 2001 O O . SER A 1 265 ? -0.839 7.034 19.577 1.00 97.69 265 SER A O 1
ATOM 2003 N N . GLY A 1 266 ? -3.017 7.566 19.586 1.00 97.25 266 GLY A N 1
ATOM 2004 C CA . GLY A 1 266 ? -3.031 8.067 20.963 1.00 97.25 266 GLY A CA 1
ATOM 2005 C C . GLY A 1 266 ? -2.637 6.998 21.984 1.00 97.25 266 GLY A C 1
ATOM 2006 O O . GLY A 1 266 ? -1.848 7.266 22.888 1.00 97.25 266 GLY A O 1
ATOM 2007 N N . THR A 1 267 ? -3.091 5.756 21.787 1.00 96.69 267 THR A N 1
ATOM 2008 C CA . THR A 1 267 ? -2.689 4.611 22.625 1.00 96.69 267 THR A CA 1
ATOM 2009 C C . THR A 1 267 ? -1.175 4.379 22.569 1.00 96.69 267 THR A C 1
ATOM 2011 O O . THR A 1 267 ? -0.560 4.107 23.598 1.00 96.69 267 THR A O 1
ATOM 2014 N N . ARG A 1 268 ? -0.547 4.534 21.394 1.00 94.94 268 ARG A N 1
ATOM 2015 C CA . ARG A 1 268 ? 0.912 4.396 21.237 1.00 94.94 268 ARG A CA 1
ATOM 2016 C C . ARG A 1 268 ? 1.697 5.565 21.822 1.00 94.94 268 ARG A C 1
ATOM 2018 O O . ARG A 1 268 ? 2.782 5.345 22.343 1.00 94.94 268 ARG A O 1
ATOM 2025 N N . MET A 1 269 ? 1.153 6.781 21.793 1.00 94.06 269 MET A N 1
ATOM 2026 C CA . MET A 1 269 ? 1.789 7.947 22.421 1.00 94.06 269 MET A CA 1
ATOM 2027 C C . MET A 1 269 ? 1.823 7.863 23.951 1.00 94.06 269 MET A C 1
ATOM 2029 O O . MET A 1 269 ? 2.731 8.409 24.570 1.00 94.06 269 MET A O 1
ATOM 2033 N N . LEU A 1 270 ? 0.844 7.189 24.561 1.00 94.75 270 LEU A N 1
ATOM 2034 C CA . LEU A 1 270 ? 0.794 6.978 26.010 1.00 94.75 270 LEU A CA 1
ATOM 2035 C C . LEU A 1 270 ? 1.709 5.847 26.485 1.00 94.75 270 LEU A C 1
ATOM 2037 O O . LEU A 1 270 ? 2.004 5.769 27.677 1.00 94.75 270 LEU A O 1
ATOM 2041 N N . GLN A 1 271 ? 2.154 4.969 25.583 1.00 89.62 271 GLN A N 1
ATOM 2042 C CA . GLN A 1 271 ? 3.124 3.941 25.935 1.00 89.62 271 GLN A CA 1
ATOM 2043 C C . GLN A 1 271 ? 4.476 4.630 26.166 1.00 89.62 271 GLN A C 1
ATOM 2045 O O . GLN A 1 271 ? 5.016 5.219 25.226 1.00 89.62 271 GLN A O 1
ATOM 2050 N N . PRO A 1 272 ? 5.038 4.593 27.392 1.00 84.88 272 PRO A N 1
ATOM 2051 C CA . PRO A 1 272 ? 6.373 5.120 27.634 1.00 84.88 272 PRO A CA 1
ATOM 2052 C C . PRO A 1 272 ? 7.316 4.401 26.676 1.00 84.88 272 PRO A C 1
ATOM 2054 O O . P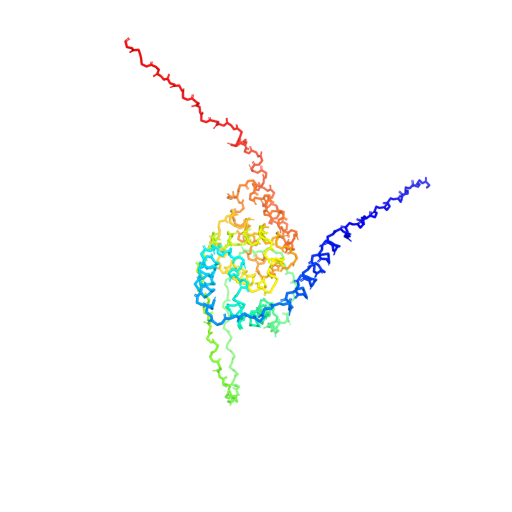RO A 1 272 ? 7.342 3.171 26.651 1.00 84.88 272 PRO A O 1
ATOM 2057 N N . GLY A 1 273 ? 7.993 5.170 25.819 1.00 73.75 273 GLY A N 1
ATOM 2058 C CA . GLY A 1 273 ? 8.723 4.633 24.679 1.00 73.75 273 GLY A CA 1
ATOM 2059 C C . GLY A 1 273 ? 9.646 3.503 25.118 1.00 73.75 273 GLY A C 1
ATOM 2060 O O . GLY A 1 273 ? 10.694 3.755 25.702 1.00 73.75 273 GLY A O 1
ATOM 2061 N N . ALA A 1 274 ? 9.280 2.261 24.795 1.00 62.38 274 ALA A N 1
ATOM 2062 C CA . ALA A 1 274 ? 10.083 1.077 25.101 1.00 62.38 274 ALA A CA 1
ATOM 2063 C C . ALA A 1 274 ? 11.464 1.104 24.404 1.00 62.38 274 ALA A C 1
ATOM 2065 O O . ALA A 1 274 ? 12.310 0.256 24.661 1.00 62.38 274 ALA A O 1
ATOM 2066 N N . GLY A 1 275 ? 11.705 2.094 23.533 1.00 57.94 275 GLY A N 1
ATOM 2067 C CA . GLY A 1 275 ? 12.992 2.385 22.902 1.00 57.94 275 GLY A CA 1
ATOM 2068 C C . GLY A 1 275 ? 13.898 3.356 23.670 1.00 57.94 275 GLY A C 1
ATOM 2069 O O . GLY A 1 275 ? 15.046 3.532 23.269 1.00 57.94 275 GLY A O 1
ATOM 2070 N N . ALA A 1 276 ? 13.450 3.966 24.773 1.00 55.59 276 ALA A N 1
ATOM 2071 C CA . ALA A 1 276 ? 14.309 4.781 25.633 1.00 55.59 276 ALA A CA 1
ATOM 2072 C C . ALA A 1 276 ? 15.067 3.896 26.640 1.00 55.59 276 ALA A C 1
ATOM 2074 O O . ALA A 1 276 ? 14.890 3.993 27.848 1.00 55.59 276 ALA A O 1
ATOM 2075 N N . GLY A 1 277 ? 15.919 3.008 26.129 1.00 50.56 277 GLY A N 1
ATOM 2076 C CA . GLY A 1 277 ? 17.087 2.555 26.877 1.00 50.56 277 GLY A CA 1
ATOM 2077 C C . GLY A 1 277 ? 16.851 1.691 28.117 1.00 50.56 277 GLY A C 1
ATOM 2078 O O . GLY A 1 277 ? 17.524 1.904 29.122 1.00 50.56 277 GLY A O 1
ATOM 2079 N N . THR A 1 278 ? 16.087 0.599 28.025 1.00 51.12 278 THR A N 1
ATOM 2080 C CA . THR A 1 278 ? 16.572 -0.619 28.700 1.00 51.12 278 THR A CA 1
ATOM 2081 C C . THR A 1 278 ? 17.718 -1.169 27.860 1.00 51.12 278 THR A C 1
ATOM 2083 O O . THR A 1 278 ? 17.576 -2.160 27.143 1.00 51.12 278 THR A O 1
ATOM 2086 N N . GLY A 1 279 ? 18.864 -0.481 27.900 1.00 53.31 279 GLY A N 1
ATOM 2087 C CA . GLY A 1 279 ? 20.116 -1.131 27.551 1.00 53.31 279 GLY A CA 1
ATOM 2088 C C . GLY A 1 279 ? 20.191 -2.430 28.359 1.00 53.31 279 GLY A C 1
ATOM 2089 O O . GLY A 1 279 ? 19.715 -2.442 29.502 1.00 53.31 279 GLY A O 1
ATOM 2090 N N . PRO A 1 280 ? 20.710 -3.533 27.790 1.00 60.72 280 PRO A N 1
ATOM 2091 C CA . PRO A 1 280 ? 20.946 -4.732 28.577 1.00 60.72 280 PRO A CA 1
ATOM 2092 C C . PRO A 1 280 ? 21.734 -4.277 29.797 1.00 60.72 280 PRO A C 1
ATOM 2094 O O . PRO A 1 280 ? 22.790 -3.667 29.628 1.00 60.72 280 PRO A O 1
ATOM 2097 N N . ALA A 1 281 ? 21.174 -4.465 30.995 1.00 55.19 281 ALA A N 1
ATOM 2098 C CA . ALA A 1 281 ? 21.861 -4.182 32.240 1.00 55.19 281 ALA A CA 1
ATOM 2099 C C . ALA A 1 281 ? 23.217 -4.880 32.139 1.00 55.19 281 ALA A C 1
ATOM 2101 O O . ALA A 1 281 ? 23.298 -6.111 32.174 1.00 55.19 281 ALA A O 1
ATOM 2102 N N . ALA A 1 282 ? 24.247 -4.080 31.855 1.00 55.09 282 ALA A N 1
ATOM 2103 C CA . ALA A 1 282 ? 25.593 -4.546 31.632 1.00 55.09 282 ALA A CA 1
ATOM 2104 C C . ALA A 1 282 ? 25.954 -5.371 32.858 1.00 55.09 282 ALA A C 1
ATOM 2106 O O . ALA A 1 282 ? 25.767 -4.924 33.990 1.00 55.09 282 ALA A O 1
ATOM 2107 N N . GLY A 1 283 ? 26.351 -6.614 32.596 1.00 55.12 283 GLY A N 1
ATOM 2108 C CA . GLY A 1 283 ? 26.416 -7.660 33.592 1.00 55.12 283 GLY A CA 1
ATOM 2109 C C . GLY A 1 283 ? 27.045 -7.196 34.897 1.00 55.12 283 GLY A C 1
ATOM 2110 O O . GLY A 1 283 ? 28.186 -6.732 34.935 1.00 55.12 283 GLY A O 1
ATOM 2111 N N . ALA A 1 284 ? 26.323 -7.448 35.985 1.00 53.97 284 ALA A N 1
ATOM 2112 C CA . ALA A 1 284 ? 26.956 -7.767 37.245 1.00 53.97 284 ALA A CA 1
ATOM 2113 C C . ALA A 1 284 ? 27.823 -9.019 37.009 1.00 53.97 284 ALA A C 1
ATOM 2115 O O . ALA A 1 284 ? 27.375 -10.156 37.154 1.00 53.97 284 ALA A O 1
ATOM 2116 N N . ARG A 1 285 ? 29.069 -8.807 36.565 1.00 60.06 285 ARG A N 1
ATOM 2117 C CA . ARG A 1 285 ? 30.146 -9.794 36.642 1.00 60.06 285 ARG A CA 1
ATOM 2118 C C . ARG A 1 285 ? 30.348 -10.088 38.122 1.00 60.06 285 ARG A C 1
ATOM 2120 O O . ARG A 1 285 ? 31.059 -9.378 38.825 1.00 60.06 285 ARG A O 1
ATOM 2127 N N . MET A 1 286 ? 29.683 -11.135 38.585 1.00 71.81 286 MET A N 1
ATOM 2128 C CA . MET A 1 286 ? 29.923 -11.751 39.876 1.00 71.81 286 MET A CA 1
ATOM 2129 C C . MET A 1 286 ? 31.315 -12.393 39.824 1.00 71.81 286 MET A C 1
ATOM 2131 O O . MET A 1 286 ? 31.492 -13.500 39.316 1.00 71.81 286 MET A O 1
ATOM 2135 N N . LEU A 1 287 ? 32.324 -11.642 40.268 1.00 64.31 287 LEU A N 1
ATOM 2136 C CA . LEU A 1 287 ? 33.661 -12.155 40.547 1.00 64.31 287 LEU A CA 1
ATOM 2137 C C . LEU A 1 287 ? 33.531 -13.230 41.634 1.00 64.31 287 LEU A C 1
ATOM 2139 O O . LEU A 1 287 ? 33.100 -12.940 42.748 1.00 64.31 287 LEU A O 1
ATOM 2143 N N . LYS A 1 288 ? 33.872 -14.478 41.298 1.00 62.41 288 LYS A N 1
ATOM 2144 C CA . LYS A 1 288 ? 34.056 -15.544 42.287 1.00 62.41 288 LYS A CA 1
ATOM 2145 C C . LYS A 1 288 ? 35.333 -15.247 43.089 1.00 62.41 288 LYS A C 1
ATOM 2147 O O . LYS A 1 288 ? 36.369 -15.058 42.452 1.00 62.41 288 LYS A O 1
ATOM 2152 N N . PRO A 1 289 ? 35.289 -15.218 44.432 1.00 70.44 289 PRO A N 1
ATOM 2153 C CA . PRO A 1 289 ? 36.502 -15.224 45.236 1.00 70.44 289 PRO A CA 1
ATOM 2154 C C . PRO A 1 289 ? 37.145 -16.616 45.161 1.00 70.44 289 PRO A C 1
ATOM 2156 O O . PRO A 1 289 ? 36.444 -17.628 45.252 1.00 70.44 289 PRO A O 1
ATOM 2159 N N . GLY A 1 290 ? 38.456 -16.634 44.923 1.00 80.19 290 GLY A N 1
ATOM 2160 C CA . GLY A 1 290 ? 39.326 -17.795 45.112 1.00 80.19 290 GLY A CA 1
ATOM 2161 C C . GLY A 1 290 ? 39.984 -17.763 46.480 1.00 80.19 290 GLY A C 1
ATOM 2162 O O . GLY A 1 290 ? 40.017 -16.663 47.081 1.00 80.19 290 GLY A O 1
#

Organism: NCBI:txid47775

pLDDT: mean 72.45, std 21.97, range [36.72, 98.56]

Sequence (290 aa):
QRDRANRGAAPGLRAGAAAVALAAVASAAVDAVTAAVDEGCSSEEDVKGKEEEEEEQQQEQRSRPLSFWEWLGGRPELWVDPLASRVMGGLQHWDNTGGSSTAGAGAAAENTSNWRSHASFRTSSNSTRGISTSSSSSSMSSSKRVVPLCFGPLELATIVWAAARLQLHRAVPEHFPWLLHDIMYGSYNQMSYFDGRQLAQLSYSLAQLGPAAVPPARWGARFLAAAGERMGEMDSQSLANLAHSLEPLNLRPDPAWLRHLLAASGTRMLQPGAGAGTGPAAGARMLKPG